Protein AF-A0A1J5LBE4-F1 (afdb_monomer)

Secondary structure (DSSP, 8-state):
-TTTSPTTGGGSHHIIIIITTS-EEEEEEEEEEEETTEEEEEEEEEEGGG-SPPPHHHHHHHHHHHHHHHHHHHHHTTT--PPP-----TT------TT---HHHHHHHHHHHHH-----HHHHHHHHHHHTT--HHHHHHHTT--HHHHHHHHHHHHHHHT-SSHHHHHHHHGGGSS-----

Structure (mmCIF, N/CA/C/O backbone):
data_AF-A0A1J5LBE4-F1
#
_entry.id   AF-A0A1J5LBE4-F1
#
loop_
_atom_site.group_PDB
_atom_site.id
_atom_site.type_symbol
_atom_site.label_atom_id
_atom_site.label_alt_id
_atom_site.label_comp_id
_atom_site.label_asym_id
_atom_site.label_entity_id
_atom_site.label_seq_id
_atom_site.pdbx_PDB_ins_code
_atom_site.Cartn_x
_atom_site.Cartn_y
_atom_site.Cartn_z
_atom_site.occupancy
_atom_site.B_iso_or_equiv
_atom_site.auth_seq_id
_atom_site.auth_comp_id
_atom_site.auth_asym_id
_atom_site.auth_atom_id
_atom_site.pdbx_PDB_model_num
ATOM 1 N N . MET A 1 1 ? -11.665 -2.651 10.392 1.00 44.62 1 MET A N 1
ATOM 2 C CA . MET A 1 1 ? -10.186 -2.771 10.293 1.00 44.62 1 MET A CA 1
ATOM 3 C C . MET A 1 1 ? -9.636 -4.092 10.848 1.00 44.62 1 MET A C 1
ATOM 5 O O . MET A 1 1 ? -8.612 -4.535 10.353 1.00 44.62 1 MET A O 1
ATOM 9 N N . GLN A 1 2 ? -10.288 -4.741 11.826 1.00 41.72 2 GLN A N 1
ATOM 10 C CA . GLN A 1 2 ? -9.802 -6.007 12.409 1.00 41.72 2 GLN A CA 1
ATOM 11 C C . GLN A 1 2 ? -9.786 -7.202 11.437 1.00 41.72 2 GLN A C 1
ATOM 13 O O . GLN A 1 2 ? -8.909 -8.038 11.569 1.00 41.72 2 GLN A O 1
ATOM 18 N N . ASP A 1 3 ? -10.662 -7.245 10.428 1.00 42.16 3 ASP A N 1
ATOM 19 C CA . ASP A 1 3 ? -10.715 -8.373 9.473 1.00 42.16 3 ASP A CA 1
ATOM 20 C C . ASP A 1 3 ? -9.616 -8.373 8.396 1.00 42.16 3 ASP A C 1
ATOM 22 O O . ASP A 1 3 ? -9.466 -9.344 7.661 1.00 42.16 3 ASP A O 1
ATOM 26 N N . ILE A 1 4 ? -8.878 -7.271 8.244 1.00 42.16 4 ILE A N 1
ATOM 27 C CA . ILE A 1 4 ? -7.912 -7.081 7.141 1.00 42.16 4 ILE A CA 1
ATOM 28 C C . ILE A 1 4 ? -6.536 -6.653 7.675 1.00 42.16 4 ILE A C 1
ATOM 30 O O . ILE A 1 4 ? -5.530 -6.733 6.971 1.00 42.16 4 ILE A O 1
ATOM 34 N N . ALA A 1 5 ? -6.469 -6.193 8.926 1.00 42.31 5 ALA A N 1
ATOM 35 C CA . ALA A 1 5 ? -5.216 -5.810 9.551 1.00 42.31 5 ALA A CA 1
ATOM 36 C C . ALA A 1 5 ? -4.418 -7.065 9.949 1.00 42.31 5 ALA A C 1
ATOM 38 O O . ALA A 1 5 ? -4.975 -7.950 10.595 1.00 42.31 5 ALA A O 1
ATOM 39 N N . PRO A 1 6 ? -3.114 -7.132 9.628 1.00 41.59 6 PRO A N 1
ATOM 40 C CA . PRO A 1 6 ? -2.232 -8.154 10.177 1.00 41.59 6 PRO A CA 1
ATOM 41 C C . PRO A 1 6 ? -2.251 -8.121 11.709 1.00 41.59 6 PRO A C 1
ATOM 43 O O . PRO A 1 6 ? -2.320 -7.036 12.304 1.00 41.59 6 PRO A O 1
ATOM 46 N N . ASP A 1 7 ? -2.122 -9.284 12.348 1.00 38.69 7 ASP A N 1
ATOM 47 C CA . ASP A 1 7 ? -1.984 -9.370 13.802 1.00 38.69 7 ASP A CA 1
ATOM 48 C C . ASP A 1 7 ? -0.854 -8.433 14.278 1.00 38.69 7 ASP A C 1
ATOM 50 O O . ASP A 1 7 ? 0.257 -8.447 13.747 1.00 38.69 7 ASP A O 1
ATOM 54 N N . HIS A 1 8 ? -1.160 -7.574 15.260 1.00 43.19 8 HIS A N 1
ATOM 55 C CA . HIS A 1 8 ? -0.295 -6.519 15.826 1.00 43.19 8 HIS A CA 1
ATOM 56 C C . HIS A 1 8 ? -0.086 -5.218 15.019 1.00 43.19 8 HIS A C 1
ATOM 58 O O . HIS A 1 8 ? 0.743 -4.394 15.415 1.00 43.19 8 HIS A O 1
ATOM 64 N N . PHE A 1 9 ? -0.880 -4.944 13.978 1.00 48.97 9 PHE A N 1
ATOM 65 C CA . PHE A 1 9 ? -0.838 -3.673 13.227 1.00 48.97 9 PHE A CA 1
ATOM 66 C C . PHE A 1 9 ? -0.883 -2.403 14.110 1.00 48.97 9 PHE A C 1
ATOM 68 O O . PHE A 1 9 ? -0.178 -1.431 13.846 1.00 48.97 9 PHE A O 1
ATOM 75 N N . THR A 1 10 ? -1.647 -2.426 15.206 1.00 48.91 10 THR A N 1
ATOM 76 C CA . THR A 1 10 ? -1.841 -1.287 16.127 1.00 48.91 10 THR A CA 1
ATOM 77 C C . THR A 1 10 ? -0.613 -0.908 16.962 1.00 48.91 10 THR A C 1
ATOM 79 O O . THR A 1 10 ? -0.648 0.107 17.652 1.00 48.91 10 THR A O 1
ATOM 82 N N . ARG A 1 11 ? 0.468 -1.702 16.931 1.00 48.84 11 ARG A N 1
ATOM 83 C CA . ARG A 1 11 ? 1.717 -1.440 17.676 1.00 48.84 11 ARG A CA 1
ATOM 84 C C . ARG A 1 11 ? 2.899 -1.040 16.787 1.00 48.84 11 ARG A C 1
ATOM 86 O O . ARG A 1 11 ? 3.994 -0.836 17.301 1.00 48.84 11 ARG A O 1
ATOM 93 N N . GLY A 1 12 ? 2.708 -0.953 15.471 1.00 46.81 12 GLY A N 1
ATOM 94 C CA . GLY A 1 12 ? 3.780 -0.596 14.545 1.00 46.81 12 GLY A CA 1
ATOM 95 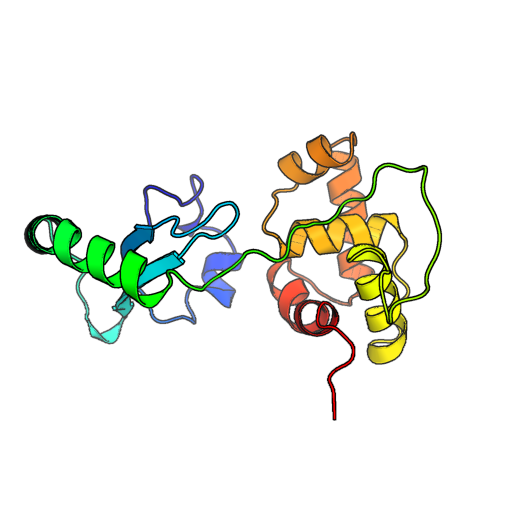C C . GLY A 1 12 ? 4.078 0.904 14.526 1.00 46.81 12 GLY A C 1
ATOM 96 O O . GLY A 1 12 ? 3.171 1.729 14.562 1.00 46.81 12 GLY A O 1
ATOM 97 N N . GLU A 1 13 ? 5.349 1.261 14.364 1.00 41.94 13 GLU A N 1
ATOM 98 C CA . GLU A 1 13 ? 5.815 2.647 14.177 1.00 41.94 13 GLU A CA 1
ATOM 99 C C . GLU A 1 13 ? 5.159 3.319 12.950 1.00 41.94 13 GLU A C 1
ATOM 101 O O . GLU A 1 13 ? 4.833 4.500 12.965 1.00 41.94 13 GLU A O 1
ATOM 106 N N . TYR A 1 14 ? 4.815 2.530 11.924 1.00 42.72 14 TYR A N 1
ATOM 107 C CA . TYR A 1 14 ? 3.985 2.961 10.791 1.00 42.72 14 TYR A CA 1
ATOM 108 C C . TYR A 1 14 ? 2.574 3.432 11.206 1.00 42.72 14 TYR A C 1
ATOM 110 O O . TYR A 1 14 ? 2.077 4.434 10.690 1.00 42.72 14 TYR A O 1
ATOM 118 N N . PHE A 1 15 ? 1.929 2.741 12.154 1.00 42.75 15 PHE A N 1
ATOM 119 C CA . PHE A 1 15 ? 0.620 3.137 12.682 1.00 42.75 15 PHE A CA 1
ATOM 120 C C . PHE A 1 15 ? 0.730 4.440 13.481 1.00 42.75 15 PHE A C 1
ATOM 122 O O . PHE A 1 15 ? -0.066 5.353 13.281 1.00 42.75 15 PHE A O 1
ATOM 129 N N . LEU A 1 16 ? 1.750 4.544 14.335 1.00 47.16 16 LEU A N 1
ATOM 130 C CA . LEU A 1 16 ? 1.928 5.667 15.256 1.00 47.16 16 LEU A CA 1
ATOM 131 C C . LEU A 1 16 ? 2.352 6.970 14.566 1.00 47.16 16 LEU A C 1
ATOM 133 O O . LEU A 1 16 ? 1.887 8.030 14.969 1.00 47.16 16 LEU A O 1
ATOM 137 N N . THR A 1 17 ? 3.183 6.908 13.523 1.00 45.06 17 THR A N 1
ATOM 138 C CA . THR A 1 17 ? 3.728 8.119 12.882 1.00 45.06 17 THR A CA 1
ATOM 139 C C . THR A 1 17 ? 2.903 8.587 11.680 1.00 45.06 17 THR A C 1
ATOM 141 O O . THR A 1 17 ? 2.897 9.776 11.376 1.00 45.06 17 THR A O 1
ATOM 144 N N . TYR A 1 18 ? 2.181 7.686 10.998 1.00 41.25 18 TYR A N 1
ATOM 145 C CA . TYR A 1 18 ? 1.455 8.024 9.763 1.00 41.25 18 TYR A CA 1
ATOM 146 C C . TYR A 1 18 ? -0.062 7.816 9.867 1.00 41.25 18 TYR A C 1
ATOM 148 O O . TYR A 1 18 ? -0.833 8.648 9.394 1.00 41.25 18 TYR A O 1
ATOM 156 N N . TYR A 1 19 ? -0.517 6.745 10.526 1.00 43.44 19 TYR A N 1
ATOM 157 C CA . TYR A 1 19 ? -1.950 6.442 10.625 1.00 43.44 19 TYR A CA 1
ATOM 158 C C . TYR A 1 19 ? -2.653 7.235 11.737 1.00 43.44 19 TYR A C 1
ATOM 160 O O . TYR A 1 19 ? -3.793 7.644 11.560 1.00 43.44 19 TYR A O 1
ATOM 168 N N . VAL A 1 20 ? -1.978 7.529 12.854 1.00 45.66 20 VAL A N 1
ATOM 169 C CA . VAL A 1 20 ? -2.517 8.391 13.930 1.00 45.66 20 VAL A CA 1
ATOM 170 C C . VAL A 1 20 ? -2.801 9.820 13.440 1.00 45.66 20 VAL A C 1
ATOM 172 O O . VAL A 1 20 ? -3.734 10.455 13.928 1.00 45.66 20 VAL A O 1
ATOM 175 N N . GLY A 1 21 ? -2.051 10.309 12.443 1.00 41.03 21 GLY A N 1
ATOM 176 C CA . GLY A 1 21 ? -2.285 11.613 11.809 1.00 41.03 21 GLY A CA 1
ATOM 177 C C . GLY A 1 21 ? -3.482 11.635 10.850 1.00 41.03 21 GLY A C 1
ATOM 178 O O . GLY A 1 21 ? -4.051 12.694 10.599 1.00 41.03 21 GLY A O 1
ATOM 179 N N . THR A 1 22 ? -3.910 10.472 10.347 1.00 47.75 22 THR A N 1
ATOM 180 C CA . THR A 1 22 ? -5.198 10.329 9.666 1.00 47.75 22 THR A CA 1
ATOM 181 C C . THR A 1 22 ? -6.233 10.060 10.739 1.00 47.75 22 THR A C 1
ATOM 183 O O . THR A 1 22 ? -6.315 8.964 11.271 1.00 47.75 22 THR A O 1
ATOM 186 N N . THR A 1 23 ? -7.011 11.067 11.094 1.00 51.47 23 THR A N 1
ATOM 187 C CA . THR A 1 23 ? -7.908 11.155 12.253 1.00 51.47 23 THR A CA 1
ATOM 188 C C . THR A 1 23 ? -8.931 10.012 12.421 1.00 51.47 23 THR A C 1
ATOM 190 O O . THR A 1 23 ? -9.738 10.072 13.337 1.00 51.47 23 THR A O 1
ATOM 193 N N . ARG A 1 24 ? -8.931 8.979 11.569 1.00 53.66 24 ARG A N 1
ATOM 194 C CA . ARG A 1 24 ? -9.903 7.894 11.394 1.00 53.66 24 ARG A CA 1
ATOM 195 C C . ARG A 1 24 ? -9.719 6.766 12.421 1.00 53.66 24 ARG A C 1
ATOM 197 O O . ARG A 1 24 ? -8.785 5.973 12.356 1.00 53.66 24 ARG A O 1
ATOM 204 N N . THR A 1 25 ? -10.644 6.685 13.371 1.00 64.12 25 THR A N 1
ATOM 205 C CA . THR A 1 25 ? -10.617 5.788 14.539 1.00 64.12 25 THR A CA 1
ATOM 206 C C . THR A 1 25 ? -11.392 4.484 14.331 1.00 64.12 25 THR A C 1
ATOM 208 O O . THR A 1 25 ? -11.158 3.512 15.051 1.00 64.12 25 THR A O 1
ATOM 211 N N . ASP A 1 26 ? -12.336 4.456 13.388 1.00 69.38 26 ASP A N 1
ATOM 212 C CA . ASP A 1 26 ? -13.115 3.264 13.045 1.00 69.38 26 ASP A CA 1
ATOM 213 C C . ASP A 1 26 ? -13.687 3.355 11.624 1.00 69.38 26 ASP A C 1
ATOM 215 O O . ASP A 1 26 ? -13.889 4.455 11.106 1.00 69.38 26 ASP A O 1
ATOM 219 N N . GLU A 1 27 ? -13.958 2.216 10.988 1.00 80.94 27 GLU A N 1
ATOM 220 C CA . GLU A 1 27 ? -14.341 2.166 9.575 1.00 80.94 27 GLU A CA 1
ATOM 221 C C . GLU A 1 27 ? -15.227 0.971 9.200 1.00 80.94 27 GLU A C 1
ATOM 223 O O . GLU A 1 27 ? -14.953 -0.169 9.580 1.00 80.94 27 GLU A O 1
ATOM 228 N N . ILE A 1 28 ? -16.225 1.247 8.351 1.00 83.38 28 ILE A N 1
ATOM 229 C CA . ILE A 1 28 ? -17.012 0.263 7.600 1.00 83.38 28 ILE A CA 1
ATOM 230 C C . ILE A 1 28 ? -16.687 0.420 6.112 1.00 83.38 28 ILE A C 1
ATOM 232 O O . ILE A 1 28 ? -16.750 1.529 5.582 1.00 83.38 28 ILE A O 1
ATOM 236 N N . ALA A 1 29 ? -16.387 -0.682 5.428 1.00 84.94 29 ALA A N 1
ATOM 237 C CA . ALA A 1 29 ? -16.062 -0.674 4.006 1.00 84.94 29 ALA A CA 1
ATOM 238 C C . ALA A 1 29 ? -17.023 -1.551 3.191 1.00 84.94 29 ALA A C 1
ATOM 240 O O . ALA A 1 29 ? -17.367 -2.657 3.605 1.00 84.94 29 ALA A O 1
ATOM 241 N N . TYR A 1 30 ? -17.414 -1.069 2.012 1.00 83.56 30 TYR A N 1
ATOM 242 C CA . TYR A 1 30 ? -18.066 -1.857 0.966 1.00 83.56 30 TYR A CA 1
ATOM 243 C C . TYR A 1 30 ? -17.071 -2.097 -0.165 1.00 83.56 30 TYR A C 1
ATOM 245 O O . TYR A 1 30 ? -16.356 -1.176 -0.551 1.00 83.56 30 TYR A O 1
ATOM 253 N N . LEU A 1 31 ? -17.042 -3.306 -0.720 1.00 86.56 31 LEU A N 1
ATOM 254 C CA . LEU A 1 31 ? -16.110 -3.693 -1.778 1.00 86.56 31 LEU A CA 1
ATOM 255 C C . LEU A 1 31 ? -16.880 -4.236 -2.981 1.00 86.56 31 LEU A C 1
ATOM 257 O O . LEU A 1 31 ? -17.723 -5.122 -2.836 1.00 86.56 31 LEU A O 1
ATOM 261 N N . VAL A 1 32 ? -16.561 -3.744 -4.177 1.00 85.31 32 VAL A N 1
ATOM 262 C CA . VAL A 1 32 ? -17.037 -4.322 -5.440 1.00 85.31 32 VAL A CA 1
ATOM 263 C C . VAL A 1 32 ? -15.880 -4.525 -6.407 1.00 85.31 32 VAL A C 1
ATOM 265 O O . VAL A 1 32 ? -14.939 -3.738 -6.439 1.00 85.31 32 VAL A O 1
ATOM 268 N N . ALA A 1 33 ? -15.979 -5.565 -7.228 1.00 85.12 33 ALA A N 1
ATOM 269 C CA . ALA A 1 33 ? -15.136 -5.753 -8.401 1.00 85.12 33 ALA A CA 1
ATOM 270 C C . ALA A 1 33 ? -16.003 -5.508 -9.649 1.00 85.12 33 ALA A C 1
ATOM 272 O O . ALA A 1 33 ? -16.718 -6.422 -10.066 1.00 85.12 33 ALA A O 1
ATOM 273 N N . PRO A 1 34 ? -16.058 -4.271 -10.185 1.00 81.00 34 PRO A N 1
ATOM 274 C CA . PRO A 1 34 ? -16.940 -3.945 -11.308 1.00 81.00 34 PRO A CA 1
ATOM 275 C C . PRO A 1 34 ? -16.432 -4.516 -12.641 1.00 81.00 34 PRO A C 1
ATOM 277 O O . PRO A 1 34 ? -17.229 -4.738 -13.547 1.00 81.00 34 PRO A O 1
ATOM 280 N N . ALA A 1 35 ? -15.129 -4.785 -12.751 1.00 77.12 35 ALA A N 1
ATOM 281 C CA . ALA A 1 35 ? -14.491 -5.368 -13.925 1.00 77.12 35 ALA A CA 1
ATOM 282 C C . ALA A 1 35 ? -13.297 -6.245 -13.516 1.00 77.12 35 ALA A C 1
ATOM 284 O O . ALA A 1 35 ? -12.774 -6.136 -12.405 1.00 77.12 35 ALA A O 1
ATOM 285 N N . ALA A 1 36 ? -12.839 -7.108 -14.426 1.00 74.00 36 ALA A N 1
ATOM 286 C CA . ALA A 1 36 ? -11.643 -7.915 -14.203 1.00 74.00 36 ALA A CA 1
ATOM 287 C C . ALA A 1 36 ? -10.422 -7.012 -13.955 1.00 74.00 36 ALA A C 1
ATOM 289 O O . ALA A 1 36 ? -10.136 -6.115 -14.745 1.00 74.00 36 ALA A O 1
ATOM 290 N N . GLY A 1 37 ? -9.716 -7.250 -12.849 1.00 75.00 37 GLY A N 1
ATOM 291 C CA . GLY A 1 37 ? -8.551 -6.456 -12.447 1.00 75.00 37 GLY A CA 1
ATOM 292 C C . GLY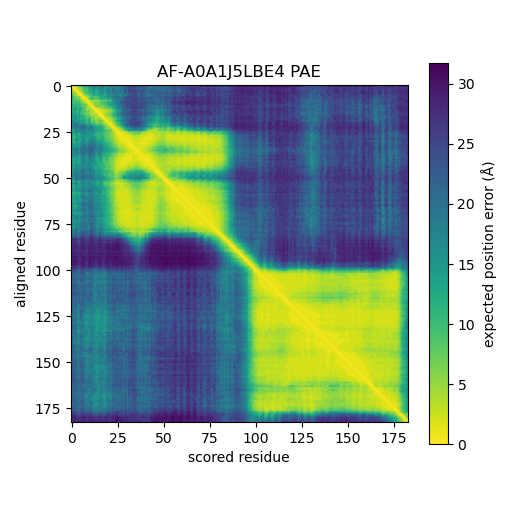 A 1 37 ? -8.873 -5.121 -11.767 1.00 75.00 37 GLY A C 1
ATOM 293 O O . GLY A 1 37 ? -7.945 -4.423 -11.377 1.00 75.00 37 GLY A O 1
ATOM 294 N N . VAL A 1 38 ? -10.152 -4.770 -11.583 1.00 75.38 38 VAL A N 1
ATOM 295 C CA . VAL A 1 38 ? -10.571 -3.540 -10.894 1.00 75.38 38 VAL A CA 1
ATOM 296 C C . VAL A 1 38 ? -11.286 -3.896 -9.600 1.00 75.38 38 VAL A C 1
ATOM 298 O O . VAL A 1 38 ? -12.260 -4.647 -9.610 1.00 75.38 38 VAL A O 1
ATOM 301 N N . SER A 1 39 ? -10.848 -3.305 -8.492 1.00 81.50 39 SER A N 1
ATOM 302 C CA . SER A 1 39 ? -11.580 -3.297 -7.227 1.00 81.50 39 SER A CA 1
ATOM 303 C C . SER A 1 39 ? -11.857 -1.861 -6.795 1.00 81.50 39 SER A C 1
ATOM 305 O O . SER A 1 39 ? -11.014 -0.977 -6.927 1.00 81.50 39 SER A O 1
ATOM 307 N N . VAL A 1 40 ? -13.064 -1.624 -6.292 1.00 81.25 40 VAL A N 1
ATOM 308 C CA . VAL A 1 40 ? -13.488 -0.335 -5.743 1.00 81.25 40 VAL A CA 1
ATOM 309 C C . VAL A 1 40 ? -13.951 -0.557 -4.315 1.00 81.25 40 VAL A C 1
ATOM 311 O O . VAL A 1 40 ? -14.862 -1.354 -4.069 1.00 81.25 40 VAL A O 1
ATOM 314 N N . THR A 1 41 ? -13.344 0.182 -3.390 1.00 86.19 41 THR A N 1
ATOM 315 C CA . THR A 1 41 ? -13.700 0.166 -1.971 1.00 86.19 41 THR A CA 1
ATOM 316 C C . THR A 1 41 ? -14.312 1.509 -1.589 1.00 86.19 41 THR A C 1
ATOM 318 O O . THR A 1 41 ? -13.689 2.552 -1.770 1.00 86.19 41 THR A O 1
ATOM 321 N N . LEU A 1 42 ? -15.532 1.487 -1.055 1.00 82.19 42 LEU A N 1
ATOM 322 C CA . LEU A 1 42 ? -16.184 2.651 -0.461 1.00 82.19 42 LEU A CA 1
ATOM 323 C C . LEU A 1 42 ? -16.058 2.568 1.056 1.00 82.19 42 LEU A C 1
ATOM 325 O O . LEU A 1 42 ? -16.456 1.580 1.666 1.00 82.19 42 LEU A O 1
ATOM 329 N N . CYS A 1 43 ? -15.541 3.632 1.651 1.00 83.19 43 CYS A N 1
ATOM 330 C CA . CYS A 1 43 ? -14.944 3.612 2.974 1.00 83.19 43 CYS A CA 1
ATOM 331 C C . CYS A 1 43 ? -15.634 4.638 3.889 1.00 83.19 43 CYS A C 1
ATOM 333 O O . CYS A 1 43 ? -15.308 5.825 3.849 1.00 83.19 43 CYS A O 1
ATOM 335 N N . LEU A 1 44 ? -16.532 4.196 4.773 1.00 83.19 44 LEU A N 1
ATOM 336 C CA . LEU A 1 44 ? -17.200 5.036 5.776 1.00 83.19 44 LEU A CA 1
ATOM 337 C C . LEU A 1 44 ? -16.378 5.082 7.067 1.00 83.19 44 LEU A C 1
ATOM 339 O O . LEU A 1 44 ? -16.345 4.111 7.821 1.00 83.19 44 LEU A O 1
ATOM 343 N N . GLY A 1 45 ? -15.723 6.213 7.325 1.00 82.06 45 GLY A N 1
ATOM 344 C CA . GLY A 1 45 ? -14.871 6.402 8.498 1.00 82.06 45 GLY A CA 1
ATOM 345 C C . GLY A 1 45 ? -15.536 7.234 9.581 1.00 82.06 45 GLY A C 1
ATOM 346 O O . GLY A 1 45 ? -16.321 8.132 9.289 1.00 82.06 45 GLY A O 1
ATOM 347 N N . ARG A 1 46 ? -15.172 6.963 10.831 1.00 79.50 46 ARG A N 1
ATOM 348 C CA . ARG A 1 46 ? -15.329 7.891 11.951 1.00 79.50 46 ARG A CA 1
ATOM 349 C C . ARG A 1 46 ? -13.971 8.384 12.376 1.00 79.50 46 ARG A C 1
ATOM 351 O O . ARG A 1 46 ? -13.022 7.603 12.381 1.00 79.50 46 ARG A O 1
ATOM 358 N N . ASP A 1 47 ? -13.900 9.649 12.743 1.00 72.56 47 ASP A N 1
ATOM 359 C CA . ASP A 1 47 ? -12.678 10.270 13.216 1.00 72.56 47 ASP A CA 1
ATOM 360 C C . ASP A 1 47 ? -12.663 10.495 14.738 1.00 72.56 47 ASP A C 1
ATOM 362 O O . ASP A 1 47 ? -13.636 10.200 15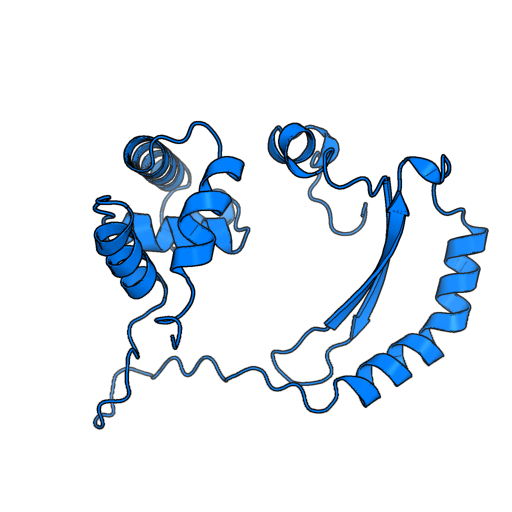.437 1.00 72.56 47 ASP A O 1
ATOM 366 N N . ALA A 1 48 ? -11.555 11.033 15.255 1.00 63.97 48 ALA A N 1
ATOM 367 C CA . ALA A 1 48 ? -11.387 11.331 16.673 1.00 63.97 48 ALA A CA 1
ATOM 368 C C . ALA A 1 48 ? -12.454 12.308 17.205 1.00 63.97 48 ALA A C 1
ATOM 370 O O . ALA A 1 48 ? -12.791 12.246 18.387 1.00 63.97 48 ALA A O 1
ATOM 371 N N . SER A 1 49 ? -13.045 13.146 16.340 1.00 65.25 49 SER A N 1
ATOM 372 C CA . SER A 1 49 ? -14.147 14.049 16.707 1.00 65.25 49 SER A CA 1
ATOM 373 C C . SER A 1 49 ? -15.450 13.299 17.012 1.00 65.25 49 SER A C 1
ATOM 375 O O . SER A 1 49 ? -16.286 13.767 17.781 1.00 65.25 49 SER A O 1
ATOM 377 N N . SER A 1 50 ? -15.605 12.087 16.473 1.00 68.31 50 SER A N 1
ATOM 378 C CA . SER A 1 50 ? -16.796 11.260 16.667 1.00 68.31 50 SER A CA 1
ATOM 379 C C . SER A 1 50 ? -16.866 10.611 18.058 1.00 68.31 50 SER A C 1
ATOM 381 O O . SER A 1 50 ? -17.923 10.090 18.422 1.00 68.31 50 SER A O 1
ATOM 383 N N . ALA A 1 51 ? -15.748 10.573 18.803 1.00 63.78 51 ALA A N 1
ATOM 384 C CA . ALA A 1 51 ? -15.565 9.999 20.150 1.00 63.78 51 ALA A CA 1
ATOM 385 C C . ALA A 1 51 ? -16.071 8.550 20.370 1.00 63.78 51 ALA A C 1
ATOM 387 O O . ALA A 1 51 ? -16.027 8.024 21.482 1.00 63.78 51 ALA A O 1
ATOM 388 N N . ARG A 1 52 ? -16.595 7.882 19.334 1.00 71.62 52 ARG A N 1
ATOM 389 C CA . ARG A 1 52 ? -17.319 6.609 19.430 1.00 71.62 52 ARG A CA 1
ATOM 390 C C . ARG A 1 52 ? -17.072 5.749 18.199 1.00 71.62 52 ARG A C 1
ATOM 392 O O . ARG A 1 52 ? -17.340 6.176 17.075 1.00 71.62 52 ARG A O 1
ATOM 399 N N . ARG A 1 53 ? -16.699 4.492 18.433 1.00 78.44 53 ARG A N 1
ATOM 400 C CA . ARG A 1 53 ? -16.675 3.426 17.419 1.00 78.44 53 ARG A CA 1
ATOM 401 C C . ARG A 1 53 ? -18.076 3.120 16.876 1.00 78.44 53 ARG A C 1
ATOM 403 O O . ARG A 1 53 ? -19.090 3.483 17.483 1.00 78.44 53 ARG A O 1
ATOM 410 N N . PHE A 1 54 ? -18.146 2.468 15.721 1.00 80.62 54 PHE A N 1
ATOM 411 C CA . PHE A 1 54 ? -19.386 1.927 15.191 1.00 80.62 54 PHE A CA 1
ATOM 412 C C . PHE A 1 54 ? -19.912 0.832 16.126 1.00 80.62 54 PHE A C 1
ATOM 414 O O . PHE A 1 54 ? -19.190 -0.068 16.541 1.00 80.62 54 PHE A O 1
ATOM 421 N N . SER A 1 55 ? -21.192 0.923 16.483 1.00 84.88 55 SER A N 1
ATOM 422 C CA . SER A 1 55 ? -21.853 -0.104 17.284 1.00 84.88 55 SER A CA 1
ATOM 423 C C . SER A 1 55 ? -22.309 -1.276 16.411 1.00 84.88 55 SER A C 1
ATOM 425 O O . SER A 1 55 ? -22.454 -1.143 15.194 1.00 84.88 55 SER A O 1
ATOM 427 N N . VAL A 1 56 ? -22.662 -2.397 17.045 1.00 82.38 56 VAL A N 1
ATOM 428 C CA . VAL A 1 56 ? -23.325 -3.538 16.382 1.00 82.38 56 VAL A CA 1
ATOM 429 C C . VAL A 1 56 ? -24.586 -3.097 15.626 1.00 82.38 56 VAL A C 1
ATOM 431 O O . VAL A 1 56 ? -24.861 -3.573 14.528 1.00 82.38 56 VAL A O 1
ATOM 434 N N . ARG A 1 57 ? -25.323 -2.112 16.158 1.00 86.50 57 ARG A N 1
ATOM 435 C CA . ARG A 1 57 ? -26.493 -1.529 15.485 1.00 86.50 57 ARG A CA 1
ATOM 436 C C . ARG A 1 57 ? -26.115 -0.824 14.182 1.00 86.50 57 ARG A C 1
ATOM 438 O O . ARG A 1 57 ? -26.823 -0.976 13.189 1.00 86.50 57 ARG A O 1
ATOM 445 N N . ASN A 1 58 ? -25.004 -0.087 14.178 1.00 86.50 58 ASN A N 1
ATOM 446 C CA . ASN A 1 58 ? -24.511 0.590 12.980 1.00 86.50 58 ASN A CA 1
ATOM 447 C C . ASN A 1 58 ? -24.075 -0.424 11.919 1.00 86.50 58 ASN A C 1
ATOM 449 O O . ASN A 1 58 ? -24.397 -0.245 10.750 1.00 86.50 58 ASN A O 1
ATOM 453 N N . LEU A 1 59 ? -23.413 -1.511 12.327 1.00 83.88 59 LEU A N 1
ATOM 454 C CA . LEU A 1 59 ? -23.042 -2.612 11.433 1.00 83.88 59 LEU A CA 1
ATOM 455 C C . LEU A 1 59 ? -24.278 -3.306 10.843 1.00 83.88 59 LEU A C 1
ATOM 457 O O . LEU A 1 59 ? -24.329 -3.564 9.641 1.00 83.88 59 LEU A O 1
ATOM 461 N N . ALA A 1 60 ? -25.312 -3.544 11.652 1.00 85.88 60 ALA A N 1
ATOM 462 C CA . ALA A 1 60 ? -26.572 -4.124 11.184 1.00 85.88 60 ALA A CA 1
ATOM 463 C C . ALA A 1 60 ? -27.331 -3.195 10.221 1.00 85.88 60 ALA A C 1
ATOM 465 O O . ALA A 1 60 ? -28.015 -3.656 9.306 1.00 85.88 60 ALA A O 1
ATOM 466 N N . GLN A 1 61 ? -27.237 -1.878 10.413 1.00 89.25 61 GLN A N 1
ATOM 467 C CA . GLN A 1 61 ? -27.806 -0.904 9.484 1.00 89.25 61 GLN A CA 1
ATOM 468 C C . GLN A 1 61 ? -26.997 -0.821 8.185 1.00 89.25 61 GLN A C 1
ATOM 470 O O . GLN A 1 61 ? -27.590 -0.840 7.111 1.00 89.25 61 GLN A O 1
ATOM 475 N N . ALA A 1 62 ? -25.666 -0.799 8.276 1.00 88.38 62 ALA A N 1
ATOM 476 C CA . ALA A 1 62 ? -24.771 -0.845 7.124 1.00 88.38 62 ALA A CA 1
ATOM 477 C C . ALA A 1 62 ? -25.022 -2.103 6.275 1.00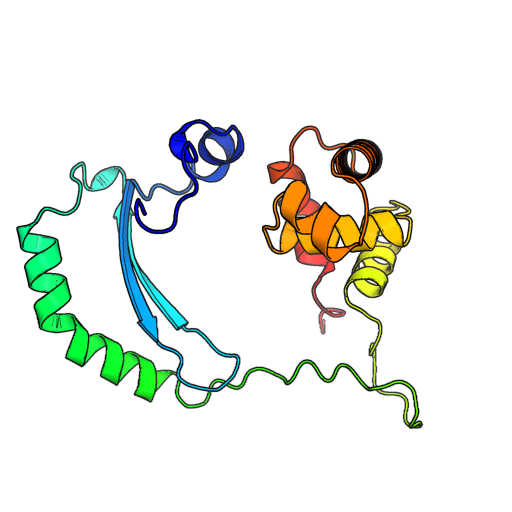 88.38 62 ALA A C 1
ATOM 479 O O . ALA A 1 62 ? -25.207 -2.021 5.065 1.00 88.38 62 ALA A O 1
ATOM 480 N N . SER A 1 63 ? -25.164 -3.260 6.925 1.00 88.50 63 SER A N 1
ATOM 481 C CA . SER A 1 63 ? -25.484 -4.526 6.253 1.00 88.50 63 SER A CA 1
ATOM 482 C C . SER A 1 63 ? -26.826 -4.473 5.518 1.00 88.50 63 SER A C 1
ATOM 484 O O . SER A 1 63 ? -26.937 -4.974 4.403 1.00 88.50 63 SER A O 1
ATOM 486 N N . ARG A 1 64 ? -27.840 -3.813 6.098 1.00 93.19 64 ARG A N 1
ATOM 487 C CA . ARG A 1 64 ? -29.156 -3.638 5.459 1.00 93.19 64 ARG A CA 1
ATOM 488 C C . ARG A 1 64 ? -29.106 -2.776 4.199 1.00 93.19 64 ARG A C 1
ATOM 490 O O . ARG A 1 64 ? -29.824 -3.070 3.250 1.00 93.19 64 ARG A O 1
ATOM 497 N N . ILE A 1 65 ? -28.278 -1.732 4.176 1.00 93.12 65 ILE A N 1
ATOM 498 C CA . ILE A 1 65 ? -28.142 -0.853 3.001 1.00 93.12 65 ILE A CA 1
ATOM 499 C C . ILE A 1 65 ? -27.092 -1.348 1.997 1.00 93.12 65 ILE A C 1
ATOM 501 O O . ILE A 1 65 ? -27.040 -0.845 0.875 1.00 93.12 65 ILE A O 1
ATOM 505 N N . ALA A 1 66 ? -26.289 -2.352 2.366 1.00 89.69 66 ALA A N 1
ATOM 506 C CA . ALA A 1 66 ? -25.212 -2.881 1.537 1.00 89.69 66 ALA A CA 1
ATOM 507 C C . ALA A 1 66 ? -25.657 -3.243 0.108 1.00 89.69 66 ALA A C 1
ATOM 509 O O . ALA A 1 66 ? -24.974 -2.821 -0.823 1.00 89.69 66 ALA A O 1
ATOM 510 N N . PRO A 1 67 ? -26.796 -3.928 -0.136 1.00 91.75 67 PRO A N 1
ATOM 511 C CA . PRO A 1 67 ? -27.206 -4.271 -1.501 1.00 91.75 67 PRO A CA 1
ATOM 512 C C . PRO A 1 67 ? -27.403 -3.043 -2.400 1.00 91.75 67 PRO A C 1
ATOM 514 O O . PRO A 1 67 ? -27.047 -3.073 -3.580 1.00 91.75 67 PRO A O 1
ATOM 517 N N . ILE A 1 68 ? -27.916 -1.945 -1.835 1.00 92.75 68 ILE A N 1
ATOM 518 C CA . ILE A 1 68 ? -28.125 -0.678 -2.544 1.00 92.75 68 ILE A CA 1
ATOM 519 C C . ILE A 1 68 ? -26.771 -0.038 -2.848 1.00 92.75 68 ILE A C 1
ATOM 521 O O . ILE A 1 68 ? -26.486 0.278 -4.004 1.00 92.75 68 ILE A O 1
ATOM 525 N N . CYS A 1 69 ? -25.909 0.093 -1.833 1.00 89.50 69 CYS A N 1
ATOM 526 C CA . CYS A 1 69 ? -24.569 0.657 -1.988 1.00 89.50 69 CYS A CA 1
ATOM 527 C C . CYS A 1 69 ? -23.755 -0.111 -3.035 1.00 89.50 69 CYS A C 1
ATOM 529 O O . CYS A 1 69 ? -23.247 0.492 -3.973 1.00 89.50 69 CYS A O 1
ATOM 531 N N . LEU A 1 70 ? -23.694 -1.441 -2.937 1.00 87.69 70 LEU A N 1
ATOM 532 C CA . LEU A 1 70 ? -22.939 -2.287 -3.864 1.00 87.69 70 LEU A CA 1
ATOM 533 C C . LEU A 1 70 ? -23.467 -2.179 -5.302 1.00 87.69 70 LEU A C 1
ATOM 535 O O . LEU A 1 70 ? -22.680 -2.151 -6.246 1.00 87.69 70 LEU A O 1
ATOM 539 N N . SER A 1 71 ? -24.786 -2.084 -5.487 1.00 88.56 71 SER A N 1
ATOM 540 C CA . SER A 1 71 ? -25.391 -1.933 -6.818 1.00 88.56 71 SER A CA 1
ATOM 541 C C . SER A 1 71 ? -25.074 -0.572 -7.437 1.00 88.56 71 SER A C 1
ATOM 543 O O . SER A 1 71 ? -24.697 -0.497 -8.608 1.00 88.56 71 SER A O 1
ATOM 545 N N . LEU A 1 72 ? -25.158 0.501 -6.644 1.00 87.88 72 LEU A N 1
ATOM 546 C CA . LEU A 1 72 ? -24.769 1.843 -7.075 1.00 87.88 72 LEU A CA 1
ATOM 547 C C . LEU A 1 72 ? -23.277 1.916 -7.397 1.00 87.88 72 LEU A C 1
ATOM 549 O O . LEU A 1 72 ? -22.916 2.453 -8.439 1.00 87.88 72 LEU A O 1
ATOM 553 N N . MET A 1 73 ? -22.425 1.320 -6.560 1.00 87.44 73 MET A N 1
ATOM 554 C CA . MET A 1 73 ? -20.983 1.260 -6.795 1.00 87.44 73 MET A CA 1
ATOM 555 C C . MET A 1 73 ? -20.671 0.538 -8.112 1.00 87.44 73 MET A C 1
ATOM 557 O O . MET A 1 73 ? -19.939 1.061 -8.948 1.00 87.44 73 MET A O 1
ATOM 561 N N . ARG A 1 74 ? -21.277 -0.631 -8.355 1.00 84.81 74 ARG A N 1
ATOM 562 C CA . ARG A 1 74 ? -21.092 -1.354 -9.623 1.00 84.81 74 ARG A CA 1
ATOM 563 C C . ARG A 1 74 ? -21.522 -0.526 -10.827 1.00 84.81 74 ARG A C 1
ATOM 565 O O . ARG A 1 74 ? -20.787 -0.482 -11.802 1.00 84.81 74 ARG A O 1
ATOM 572 N N . ARG A 1 75 ? -22.685 0.131 -10.764 1.00 86.38 75 ARG A N 1
ATOM 573 C CA . ARG A 1 75 ? -23.205 0.934 -11.880 1.00 86.38 75 ARG A CA 1
ATOM 574 C C . ARG A 1 75 ? -22.359 2.180 -12.134 1.00 86.38 75 ARG A C 1
ATOM 576 O O . ARG A 1 75 ? -22.060 2.478 -13.283 1.00 86.38 75 ARG A O 1
ATOM 583 N N . HIS A 1 76 ? -21.992 2.902 -11.080 1.00 87.75 76 HIS A N 1
ATOM 584 C CA . HIS A 1 76 ? -21.261 4.162 -11.188 1.00 87.75 76 HIS A CA 1
ATOM 585 C C . HIS A 1 76 ? -19.836 3.951 -11.715 1.00 87.75 76 HIS A C 1
ATOM 587 O O . HIS A 1 76 ? -19.370 4.716 -12.552 1.00 87.75 76 HIS A O 1
ATOM 593 N N . TRP A 1 77 ? -19.177 2.868 -11.294 1.00 84.69 77 TRP A N 1
ATOM 594 C CA . TRP A 1 77 ? -17.811 2.534 -11.705 1.00 84.69 77 TRP A CA 1
ATOM 595 C C . TRP A 1 77 ? -17.729 1.420 -12.761 1.00 84.69 77 TRP A C 1
ATOM 597 O O . TRP A 1 77 ? -16.662 0.847 -12.965 1.00 84.69 77 TRP A O 1
ATOM 607 N N . ALA A 1 78 ? -18.822 1.132 -13.478 1.00 82.06 78 ALA A N 1
ATOM 608 C CA . ALA A 1 78 ? -18.861 0.100 -14.523 1.00 82.06 78 ALA A CA 1
ATOM 609 C C . ALA A 1 78 ? -17.882 0.367 -15.681 1.00 82.06 78 ALA A C 1
ATOM 611 O O . ALA A 1 78 ? -17.424 -0.564 -16.338 1.00 82.06 78 ALA A O 1
ATOM 612 N N . ALA A 1 79 ? -17.569 1.640 -15.938 1.00 75.62 79 ALA A N 1
ATOM 613 C CA . ALA A 1 79 ? -16.656 2.050 -17.000 1.00 75.62 79 ALA A CA 1
ATOM 614 C C . ALA A 1 79 ? -15.171 1.961 -16.604 1.00 75.62 79 ALA A C 1
ATOM 616 O O . ALA A 1 79 ? -14.314 2.106 -17.475 1.00 75.62 79 ALA A O 1
ATOM 617 N N . LEU A 1 80 ? -14.849 1.717 -15.324 1.00 77.31 80 LEU A N 1
ATOM 618 C CA . LEU A 1 80 ? -13.461 1.536 -14.911 1.00 77.31 80 LEU A CA 1
ATOM 619 C C . LEU A 1 80 ? -12.900 0.273 -15.559 1.00 77.31 80 LEU A C 1
ATOM 621 O O . LEU A 1 80 ? -13.419 -0.830 -15.383 1.00 77.31 80 LEU A O 1
ATOM 625 N N . ARG A 1 81 ? -11.800 0.438 -16.285 1.00 72.19 81 ARG A N 1
ATOM 626 C CA . ARG A 1 81 ? -11.017 -0.663 -16.828 1.00 72.19 81 ARG A CA 1
ATOM 627 C C . ARG A 1 81 ? -9.679 -0.674 -16.120 1.00 72.19 81 ARG A C 1
ATOM 629 O O . ARG A 1 81 ? -9.051 0.370 -15.976 1.00 72.19 81 ARG A O 1
ATOM 636 N N . ALA A 1 82 ? -9.246 -1.854 -15.698 1.00 59.31 82 ALA A N 1
ATOM 637 C CA . ALA A 1 82 ? -7.839 -2.049 -15.428 1.00 59.31 82 ALA A CA 1
ATOM 638 C C . ALA A 1 82 ? -7.165 -1.969 -16.792 1.00 59.31 82 ALA A C 1
ATOM 640 O O . ALA A 1 82 ? -7.487 -2.765 -17.683 1.00 59.31 82 ALA A O 1
ATOM 641 N N . GLU A 1 83 ? -6.284 -0.989 -16.983 1.00 52.97 83 GLU A N 1
ATOM 642 C CA . GLU A 1 83 ? -5.274 -1.109 -18.023 1.00 52.97 83 GLU A CA 1
ATOM 643 C C . GLU A 1 83 ? -4.647 -2.484 -17.822 1.00 52.97 83 GLU A C 1
ATOM 645 O O . GLU A 1 83 ? -4.182 -2.821 -16.730 1.00 52.97 83 GLU A O 1
ATOM 650 N N . ARG A 1 84 ? -4.795 -3.351 -18.828 1.00 47.50 84 ARG A N 1
ATOM 651 C CA . ARG A 1 84 ? -4.184 -4.671 -18.778 1.00 47.50 84 ARG A CA 1
ATOM 652 C C . ARG A 1 84 ? -2.707 -4.419 -18.513 1.00 47.50 84 ARG A C 1
ATOM 654 O O . ARG A 1 84 ? -2.066 -3.779 -19.338 1.00 47.50 84 ARG A O 1
ATOM 661 N N . ASP A 1 85 ? -2.186 -4.962 -17.416 1.00 41.91 85 ASP A N 1
ATOM 662 C CA . ASP A 1 85 ? -0.768 -5.286 -17.297 1.00 41.91 85 ASP A CA 1
ATOM 663 C C . ASP A 1 85 ? -0.458 -6.223 -18.475 1.00 41.91 85 ASP A C 1
ATOM 665 O O . ASP A 1 85 ? -0.562 -7.450 -18.388 1.00 41.91 85 ASP A O 1
ATOM 669 N N . THR A 1 86 ? -0.166 -5.645 -19.639 1.00 40.41 86 THR A N 1
ATOM 670 C CA . THR A 1 86 ? 0.409 -6.336 -20.779 1.00 40.41 86 THR A CA 1
ATOM 671 C C . THR A 1 86 ? 1.830 -6.646 -20.375 1.00 40.41 86 THR A C 1
ATOM 673 O O . THR A 1 86 ? 2.756 -5.937 -20.740 1.00 40.41 86 THR A O 1
ATOM 676 N N . ASN A 1 87 ? 2.001 -7.682 -19.561 1.00 36.62 87 ASN A N 1
ATOM 677 C CA . ASN A 1 87 ? 3.275 -8.355 -19.448 1.00 36.62 87 ASN A CA 1
ATOM 678 C C . ASN A 1 87 ? 3.450 -9.115 -20.773 1.00 36.62 87 ASN A C 1
ATOM 680 O O . ASN A 1 87 ? 2.763 -10.127 -20.974 1.00 36.62 87 ASN A O 1
ATOM 684 N N . PRO A 1 88 ? 4.256 -8.628 -21.734 1.00 38.78 88 PRO A N 1
ATOM 685 C CA . PRO A 1 88 ? 4.428 -9.327 -22.988 1.00 38.78 88 PRO A CA 1
ATOM 686 C C . PRO A 1 88 ? 5.286 -10.550 -22.684 1.00 38.78 88 PRO A C 1
ATOM 688 O O . PRO A 1 88 ? 6.352 -10.458 -22.073 1.00 38.78 88 PRO A O 1
ATOM 691 N N . ARG A 1 89 ? 4.819 -11.721 -23.116 1.00 40.97 89 ARG A N 1
ATOM 692 C CA . ARG A 1 89 ? 5.694 -12.884 -23.262 1.00 40.97 89 ARG A CA 1
ATOM 693 C C . ARG A 1 89 ? 6.887 -12.469 -24.143 1.00 40.97 89 ARG A C 1
ATOM 695 O O . ARG A 1 89 ? 6.657 -11.808 -25.157 1.00 40.97 89 ARG A O 1
ATOM 702 N N . PRO A 1 90 ? 8.132 -12.836 -23.799 1.00 35.44 90 PRO A N 1
ATOM 703 C CA . PRO A 1 90 ? 9.280 -12.523 -24.642 1.00 35.44 90 PRO A CA 1
ATOM 704 C C . PRO A 1 90 ? 9.110 -13.250 -25.983 1.00 35.44 90 PRO A C 1
ATOM 706 O O . PRO A 1 90 ? 9.072 -14.479 -26.007 1.00 35.44 90 PRO A O 1
ATOM 709 N N . GLY A 1 91 ? 8.945 -12.506 -27.085 1.00 38.88 91 GLY A N 1
ATOM 710 C CA . GLY A 1 91 ? 8.855 -13.117 -28.418 1.00 38.88 91 GLY A CA 1
ATOM 711 C C . GLY A 1 91 ? 8.205 -12.332 -29.563 1.00 38.88 91 GLY A C 1
ATOM 712 O O . GLY A 1 91 ? 8.177 -12.865 -30.665 1.00 38.88 91 GLY A O 1
ATOM 713 N N . ALA A 1 92 ? 7.703 -11.107 -29.383 1.00 34.66 92 ALA A N 1
ATOM 714 C CA . A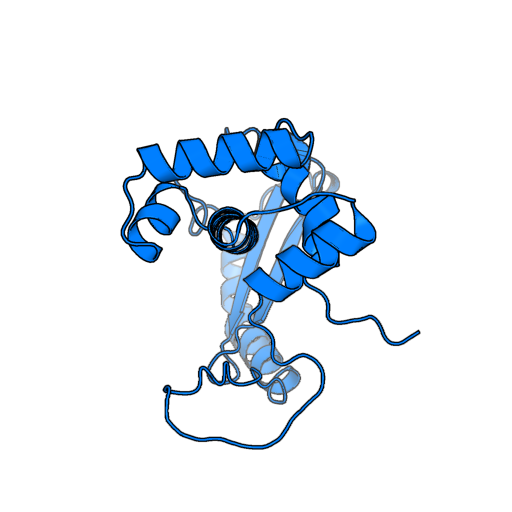LA A 1 92 ? 7.169 -10.333 -30.510 1.00 34.66 92 ALA A CA 1
ATOM 715 C C . ALA A 1 92 ? 7.519 -8.844 -30.381 1.00 34.66 92 ALA A C 1
ATOM 717 O O . ALA A 1 92 ? 7.046 -8.172 -29.470 1.00 34.66 92 ALA A O 1
ATOM 718 N N . GLY A 1 93 ? 8.365 -8.341 -31.282 1.00 32.31 93 GLY A N 1
ATOM 719 C CA . GLY A 1 93 ? 8.443 -6.907 -31.592 1.00 32.31 93 GLY A CA 1
ATOM 720 C C . GLY A 1 93 ? 7.617 -6.581 -32.847 1.00 32.31 93 GLY A C 1
ATOM 721 O O . GLY A 1 93 ? 7.009 -7.497 -33.404 1.00 32.31 93 GLY A O 1
ATOM 722 N N . PRO A 1 94 ? 7.664 -5.345 -33.383 1.00 48.84 94 PRO A N 1
ATOM 723 C CA . PRO A 1 94 ? 8.111 -4.085 -32.777 1.00 48.84 94 PRO A CA 1
ATOM 724 C C . PRO A 1 94 ? 7.079 -2.933 -32.923 1.00 48.84 94 PRO A C 1
ATOM 726 O O . PRO A 1 94 ? 6.354 -2.872 -33.909 1.00 48.84 94 PRO A O 1
ATOM 729 N N . ALA A 1 95 ? 7.085 -1.970 -31.991 1.00 37.12 95 ALA A N 1
ATOM 730 C CA . ALA A 1 95 ? 6.884 -0.530 -32.244 1.00 37.12 95 ALA A CA 1
ATOM 731 C C . ALA A 1 95 ? 7.222 0.276 -30.962 1.00 37.12 95 ALA A C 1
ATOM 733 O O . ALA A 1 95 ? 6.908 -0.198 -29.869 1.00 37.12 95 ALA A O 1
ATOM 734 N N . PRO A 1 96 ? 7.882 1.448 -31.052 1.00 45.62 96 PRO A N 1
ATOM 735 C CA . PRO A 1 96 ? 8.293 2.230 -29.889 1.00 45.62 96 PRO A CA 1
ATOM 736 C C . PRO A 1 96 ? 7.174 3.188 -29.440 1.00 45.62 96 PRO A C 1
ATOM 738 O O . PRO A 1 96 ? 6.935 4.209 -30.077 1.00 45.62 96 PRO A O 1
ATOM 741 N N . GLU A 1 97 ? 6.514 2.864 -28.328 1.00 43.81 97 GLU A N 1
ATOM 742 C CA . GLU A 1 97 ? 5.581 3.742 -27.596 1.00 43.81 97 GLU A CA 1
ATOM 743 C C . GLU A 1 97 ? 6.317 4.436 -26.429 1.00 43.81 97 GLU A C 1
ATOM 745 O O . GLU A 1 97 ? 7.232 3.834 -25.845 1.00 43.81 97 GLU A O 1
ATOM 750 N N . PRO A 1 98 ? 5.954 5.679 -26.054 1.00 49.00 98 PRO A N 1
ATOM 751 C CA . PRO A 1 98 ? 6.702 6.453 -25.075 1.00 49.00 98 PRO A CA 1
ATOM 752 C C . PRO A 1 98 ? 6.614 5.799 -23.687 1.00 49.00 98 PRO A C 1
ATOM 754 O O . PRO A 1 98 ? 5.552 5.653 -23.096 1.00 49.00 98 PRO A O 1
ATOM 757 N N . ASP A 1 99 ? 7.782 5.411 -23.174 1.00 56.62 99 ASP A N 1
ATOM 758 C CA . ASP A 1 99 ? 8.049 4.946 -21.806 1.00 56.62 99 ASP A CA 1
ATOM 759 C C . ASP A 1 99 ? 7.403 3.615 -21.365 1.00 56.62 99 ASP A C 1
ATOM 761 O O . ASP A 1 99 ? 6.918 3.458 -20.245 1.00 56.62 99 ASP A O 1
ATOM 765 N N . SER A 1 100 ? 7.520 2.588 -22.209 1.00 55.75 100 SER A N 1
ATOM 766 C CA . SER A 1 100 ? 7.218 1.174 -21.902 1.00 55.75 100 SER A CA 1
ATOM 767 C C . SER A 1 100 ? 8.248 0.498 -20.971 1.00 55.75 100 SER A C 1
ATOM 769 O O . SER A 1 100 ? 8.338 -0.729 -20.895 1.00 55.75 100 SER A O 1
ATOM 771 N N . ALA A 1 101 ? 9.051 1.281 -20.245 1.00 65.75 101 ALA A N 1
ATOM 772 C CA . ALA A 1 101 ? 10.016 0.741 -19.298 1.00 65.75 101 ALA A CA 1
ATOM 773 C C . ALA A 1 101 ? 9.294 0.118 -18.080 1.00 65.75 101 ALA A C 1
ATOM 775 O O . ALA A 1 101 ? 8.324 0.691 -17.570 1.00 65.75 101 ALA A O 1
ATOM 776 N N . PRO A 1 102 ? 9.759 -1.034 -17.560 1.00 79.44 102 PRO A N 1
ATOM 777 C CA . PRO A 1 102 ? 9.210 -1.638 -16.351 1.00 79.44 102 PRO A CA 1
ATOM 778 C C . PRO A 1 102 ? 9.178 -0.645 -15.179 1.00 79.44 102 PRO A C 1
ATOM 780 O O . PRO A 1 102 ? 10.103 0.148 -15.002 1.00 79.44 102 PRO A O 1
ATOM 783 N N . ILE A 1 103 ? 8.148 -0.720 -14.327 1.00 82.31 103 ILE A N 1
ATOM 784 C CA . ILE A 1 103 ? 7.973 0.178 -13.164 1.00 82.31 103 ILE A CA 1
ATOM 785 C C . ILE A 1 103 ? 9.250 0.309 -12.300 1.00 82.31 103 ILE A C 1
ATOM 787 O O . ILE A 1 103 ? 9.584 1.439 -11.941 1.00 82.31 103 ILE A O 1
ATOM 791 N N . PRO A 1 104 ? 10.004 -0.768 -11.982 1.00 85.75 104 PRO A N 1
ATOM 792 C CA . PRO A 1 104 ? 11.261 -0.643 -11.237 1.00 85.75 104 PRO A CA 1
ATOM 793 C C . PRO A 1 104 ? 12.322 0.183 -11.971 1.00 85.75 104 PRO A C 1
ATOM 795 O O . PRO A 1 104 ? 13.047 0.962 -11.357 1.00 85.75 104 PRO A O 1
ATOM 798 N N . GLU A 1 105 ? 12.407 0.057 -13.291 1.00 85.50 105 GLU A N 1
ATOM 799 C CA . GLU A 1 105 ? 13.381 0.791 -14.094 1.00 85.50 105 GLU A CA 1
ATOM 800 C C . GLU A 1 105 ? 13.009 2.270 -14.225 1.00 85.50 105 GLU A C 1
ATOM 802 O O . GLU A 1 105 ? 13.874 3.136 -14.085 1.00 85.50 105 GLU A O 1
ATOM 807 N N . ARG A 1 106 ? 11.715 2.564 -14.391 1.00 86.19 106 ARG A N 1
ATOM 808 C CA . ARG A 1 106 ? 11.182 3.932 -14.340 1.00 86.19 106 ARG A CA 1
ATOM 809 C C . ARG A 1 106 ? 11.439 4.580 -12.985 1.00 86.19 106 ARG A C 1
ATOM 811 O O . ARG A 1 106 ? 11.960 5.691 -12.934 1.00 86.19 106 ARG A O 1
ATOM 818 N N . LEU A 1 107 ? 11.161 3.863 -11.893 1.00 86.56 107 LEU A N 1
ATOM 819 C CA . LEU A 1 107 ? 11.461 4.322 -10.537 1.00 86.56 107 LEU A CA 1
ATOM 820 C C . LEU A 1 107 ? 12.950 4.650 -10.398 1.00 86.56 107 LEU A C 1
ATOM 822 O O . LEU A 1 107 ? 13.298 5.750 -9.985 1.00 86.56 107 LEU A O 1
ATOM 826 N N . ARG A 1 108 ? 13.829 3.723 -10.793 1.00 89.94 108 ARG A N 1
ATOM 827 C CA . ARG A 1 108 ? 15.286 3.906 -10.750 1.00 89.94 108 ARG A CA 1
ATOM 828 C C . ARG A 1 108 ? 15.729 5.149 -11.522 1.00 89.94 108 ARG A C 1
ATOM 830 O O . ARG A 1 108 ? 16.505 5.940 -10.995 1.00 89.94 108 ARG A O 1
ATOM 837 N N . ARG A 1 109 ? 15.217 5.336 -12.742 1.00 86.81 109 ARG A N 1
ATOM 838 C CA . ARG A 1 109 ? 15.529 6.488 -13.599 1.00 86.81 109 ARG A CA 1
ATOM 839 C C . ARG A 1 109 ? 15.066 7.804 -12.973 1.00 86.81 109 ARG A C 1
ATOM 841 O O . ARG A 1 109 ? 15.849 8.742 -12.886 1.00 86.81 109 ARG A O 1
ATOM 848 N N . ASN A 1 110 ? 13.819 7.862 -12.511 1.00 84.88 110 ASN A N 1
ATOM 849 C CA . ASN A 1 110 ? 13.227 9.066 -11.928 1.00 84.88 110 ASN A CA 1
ATOM 850 C C . ASN A 1 110 ? 13.904 9.456 -10.611 1.00 84.88 110 ASN A C 1
ATOM 852 O O . ASN A 1 110 ? 14.153 10.635 -10.374 1.00 84.88 110 ASN A O 1
ATOM 856 N N . VAL A 1 111 ? 14.254 8.468 -9.787 1.00 86.56 111 VAL A N 1
ATOM 857 C CA . VAL A 1 111 ? 14.991 8.668 -8.534 1.00 86.56 111 VAL A CA 1
ATOM 858 C C . VAL A 1 111 ? 16.406 9.183 -8.802 1.00 86.56 111 VAL A C 1
ATOM 860 O O . VAL A 1 111 ? 16.822 10.149 -8.165 1.00 86.56 111 VAL A O 1
ATOM 863 N N . GLY A 1 112 ? 17.111 8.626 -9.790 1.00 86.44 112 GLY A N 1
ATOM 864 C CA . GLY A 1 112 ? 18.412 9.149 -10.214 1.00 86.44 112 GLY A CA 1
ATOM 865 C C . GLY A 1 112 ? 18.315 10.586 -10.734 1.00 86.44 112 GLY A C 1
ATOM 866 O O . GLY A 1 112 ? 19.070 11.452 -10.307 1.00 86.44 112 GLY A O 1
ATOM 867 N N . ALA A 1 113 ? 17.332 10.868 -11.591 1.00 85.31 113 ALA A N 1
ATOM 868 C CA . ALA A 1 113 ? 17.177 12.176 -12.224 1.00 85.31 113 ALA A CA 1
ATOM 869 C C . ALA A 1 113 ? 16.704 13.287 -11.269 1.00 85.31 113 ALA A C 1
ATOM 871 O O . ALA A 1 113 ? 17.135 14.428 -11.402 1.00 85.31 113 ALA A O 1
ATOM 872 N N . ARG A 1 114 ? 15.796 12.986 -10.329 1.00 83.88 114 ARG A N 1
ATOM 873 C CA . ARG A 1 114 ? 15.164 13.999 -9.461 1.00 83.88 114 ARG A CA 1
ATOM 874 C C . ARG A 1 114 ? 15.744 14.070 -8.057 1.00 83.88 114 ARG A C 1
ATOM 876 O O . ARG A 1 114 ? 15.643 15.117 -7.430 1.00 83.88 114 ARG A O 1
ATOM 883 N N . LEU A 1 115 ? 16.302 12.971 -7.555 1.00 83.94 115 LEU A N 1
ATOM 884 C CA . LEU A 1 115 ? 16.813 12.882 -6.186 1.00 83.94 115 LEU A CA 1
ATOM 885 C C . LEU A 1 115 ? 18.328 12.652 -6.132 1.00 83.94 115 LEU A C 1
ATOM 887 O O . LEU A 1 115 ? 18.875 12.611 -5.037 1.00 83.94 115 LEU A O 1
ATOM 891 N N . ALA A 1 116 ? 19.004 12.502 -7.281 1.00 84.81 116 ALA A N 1
ATOM 892 C CA . ALA A 1 116 ? 20.432 12.178 -7.365 1.00 84.81 116 ALA A CA 1
ATOM 893 C C . ALA A 1 116 ? 20.818 10.909 -6.574 1.00 84.81 116 ALA A C 1
ATOM 895 O O . ALA A 1 116 ? 21.931 10.786 -6.064 1.00 84.81 116 ALA A O 1
ATOM 896 N N . ILE A 1 117 ? 19.887 9.953 -6.468 1.00 87.19 117 ILE A N 1
ATOM 897 C CA . ILE A 1 117 ? 20.104 8.670 -5.794 1.00 87.19 117 ILE A CA 1
ATOM 898 C C . ILE A 1 117 ? 20.201 7.569 -6.847 1.00 87.19 117 ILE A C 1
ATOM 900 O O . ILE A 1 117 ? 19.233 7.266 -7.543 1.00 87.19 117 ILE A O 1
ATOM 904 N N . ASP A 1 118 ? 21.342 6.890 -6.902 1.00 87.50 118 ASP A N 1
ATOM 905 C CA . ASP A 1 118 ? 21.492 5.708 -7.746 1.00 87.50 118 ASP A CA 1
ATOM 906 C C . ASP A 1 118 ? 20.957 4.466 -7.036 1.00 87.50 118 ASP A C 1
ATOM 908 O O . ASP A 1 118 ? 21.563 3.953 -6.095 1.00 87.50 118 ASP A O 1
ATOM 912 N N . LEU A 1 119 ? 19.823 3.941 -7.495 1.00 88.50 119 LEU A N 1
ATOM 913 C CA . LEU A 1 119 ? 19.335 2.635 -7.055 1.00 88.50 119 LEU A CA 1
ATOM 914 C C . LEU A 1 119 ? 19.895 1.532 -7.955 1.00 88.50 119 LEU A C 1
ATOM 916 O O . LEU A 1 119 ? 19.938 1.666 -9.179 1.00 88.50 119 LEU A O 1
ATOM 920 N N . THR A 1 120 ? 20.285 0.400 -7.368 1.00 89.25 120 THR A N 1
ATOM 921 C CA . THR A 1 120 ? 20.554 -0.810 -8.160 1.00 89.25 120 THR A CA 1
ATOM 922 C C . THR A 1 120 ? 19.238 -1.410 -8.674 1.00 89.25 120 THR A C 1
ATOM 924 O O . THR A 1 120 ? 18.187 -1.173 -8.072 1.00 89.25 120 THR A O 1
ATOM 927 N N . PRO A 1 121 ? 19.254 -2.238 -9.738 1.00 87.69 121 PRO A N 1
ATOM 928 C CA . PRO A 1 121 ? 18.042 -2.904 -10.225 1.00 87.69 121 PRO A CA 1
ATOM 929 C C . PRO A 1 121 ? 17.295 -3.662 -9.116 1.00 87.69 121 PRO A C 1
ATOM 931 O O . PRO A 1 121 ? 16.092 -3.498 -8.940 1.00 87.69 121 PRO A O 1
ATOM 934 N N . ARG A 1 122 ? 18.033 -4.388 -8.265 1.00 86.69 122 ARG A N 1
ATOM 935 C CA . ARG A 1 122 ? 17.459 -5.122 -7.128 1.00 86.69 122 ARG A CA 1
ATOM 936 C C . ARG A 1 122 ? 16.880 -4.216 -6.046 1.00 86.69 122 ARG A C 1
ATOM 938 O O . ARG A 1 122 ? 15.871 -4.562 -5.440 1.00 86.69 122 ARG A O 1
ATOM 945 N N . GLN A 1 123 ? 17.495 -3.063 -5.793 1.00 89.19 123 GLN A N 1
ATOM 946 C CA . GLN A 1 123 ? 16.945 -2.084 -4.854 1.00 89.19 123 GLN A CA 1
ATOM 947 C C . GLN A 1 123 ? 15.657 -1.464 -5.389 1.00 89.19 123 GLN A C 1
ATOM 949 O O . GLN A 1 123 ? 14.728 -1.267 -4.611 1.00 89.19 123 GLN A O 1
ATOM 954 N N . ALA A 1 124 ? 15.573 -1.215 -6.696 1.00 89.94 124 ALA A N 1
ATOM 955 C CA . ALA A 1 124 ? 14.357 -0.722 -7.326 1.00 89.94 124 ALA A CA 1
ATOM 956 C C . ALA A 1 124 ? 13.223 -1.761 -7.276 1.00 89.94 124 ALA A C 1
ATOM 958 O O . ALA A 1 124 ? 12.103 -1.410 -6.909 1.00 89.94 124 ALA A O 1
ATOM 959 N N . ASP A 1 125 ? 13.515 -3.042 -7.535 1.00 88.56 125 ASP A N 1
ATOM 960 C CA . ASP A 1 125 ? 12.540 -4.136 -7.384 1.00 88.56 125 ASP A CA 1
ATOM 961 C C . ASP A 1 125 ? 11.974 -4.189 -5.958 1.00 88.56 125 ASP A C 1
ATOM 963 O O . ASP A 1 125 ? 10.759 -4.233 -5.741 1.00 88.56 125 ASP A O 1
ATOM 967 N N . VAL A 1 126 ? 12.868 -4.151 -4.964 1.00 88.31 126 VAL A N 1
ATOM 968 C CA . VAL A 1 126 ? 12.497 -4.162 -3.546 1.00 88.31 126 VAL A CA 1
ATOM 969 C C . VAL A 1 126 ? 11.706 -2.903 -3.181 1.00 88.31 126 VAL A C 1
ATOM 971 O O . VAL A 1 126 ? 10.687 -3.019 -2.504 1.00 88.31 126 VAL A O 1
ATOM 974 N N . ALA A 1 127 ? 12.110 -1.722 -3.655 1.00 88.19 127 ALA A N 1
ATOM 975 C CA . ALA A 1 127 ? 11.406 -0.465 -3.408 1.00 88.19 127 ALA A CA 1
ATOM 976 C C . ALA A 1 127 ? 9.971 -0.499 -3.956 1.00 88.19 127 ALA A C 1
ATOM 978 O O . ALA A 1 127 ? 9.037 -0.195 -3.218 1.00 88.19 127 ALA A O 1
ATOM 979 N N . VAL A 1 128 ? 9.771 -0.954 -5.199 1.00 86.25 128 VAL A N 1
ATOM 980 C CA . VAL A 1 128 ? 8.431 -1.099 -5.794 1.00 86.25 128 VAL A CA 1
ATOM 981 C C . VAL A 1 128 ? 7.558 -2.043 -4.969 1.00 86.25 128 VAL A C 1
ATOM 983 O O . VAL A 1 128 ? 6.392 -1.743 -4.720 1.00 86.25 128 VAL A O 1
ATOM 986 N N . LEU A 1 129 ? 8.099 -3.174 -4.508 1.00 78.81 129 LEU A N 1
ATOM 987 C CA . LEU A 1 129 ? 7.328 -4.117 -3.697 1.00 78.81 129 LEU A CA 1
ATOM 988 C C . LEU A 1 129 ? 6.991 -3.565 -2.303 1.00 78.81 129 LEU A C 1
ATOM 990 O O . LEU A 1 129 ? 5.901 -3.833 -1.800 1.00 78.81 129 LEU A O 1
ATOM 994 N N . ILE A 1 130 ? 7.873 -2.764 -1.698 1.00 79.94 130 ILE A N 1
ATOM 995 C CA . ILE A 1 130 ? 7.579 -2.064 -0.437 1.00 79.94 130 ILE A CA 1
ATOM 996 C C . ILE A 1 130 ? 6.464 -1.035 -0.640 1.00 79.94 130 ILE A C 1
ATOM 998 O O . ILE A 1 130 ? 5.540 -0.984 0.171 1.00 79.94 130 ILE A O 1
ATOM 1002 N N . LEU A 1 131 ? 6.510 -0.263 -1.730 1.00 80.81 131 LEU A N 1
ATOM 1003 C CA . LEU A 1 131 ? 5.477 0.724 -2.072 1.00 80.81 131 LEU A CA 1
ATOM 1004 C C . LEU A 1 131 ? 4.122 0.061 -2.369 1.00 80.81 131 LEU A C 1
ATOM 1006 O O . LEU A 1 131 ? 3.081 0.633 -2.066 1.00 80.81 131 LEU A O 1
ATOM 1010 N N . LYS A 1 132 ? 4.127 -1.179 -2.877 1.00 76.94 132 LYS A N 1
ATOM 1011 C CA . LYS A 1 132 ? 2.935 -2.036 -3.030 1.00 76.94 132 LYS A CA 1
ATOM 1012 C C . LYS A 1 132 ? 2.447 -2.675 -1.717 1.00 76.94 132 LYS A C 1
ATOM 1014 O O . LYS A 1 132 ? 1.477 -3.425 -1.737 1.00 76.94 132 LYS A O 1
ATOM 1019 N N . GLY A 1 133 ? 3.109 -2.419 -0.586 1.00 74.75 133 GLY A N 1
ATOM 1020 C CA . GLY A 1 133 ? 2.703 -2.913 0.733 1.00 74.75 133 GLY A CA 1
ATOM 1021 C C . GLY A 1 133 ? 3.161 -4.336 1.069 1.00 74.75 133 GLY A C 1
ATOM 1022 O O . GLY A 1 133 ? 2.682 -4.916 2.043 1.00 74.75 133 GLY A O 1
ATOM 1023 N N . HIS A 1 134 ? 4.091 -4.927 0.308 1.00 74.19 134 HIS A N 1
ATOM 1024 C CA . HIS A 1 134 ? 4.586 -6.269 0.617 1.00 74.19 134 HIS A CA 1
ATOM 1025 C C . HIS A 1 134 ? 5.466 -6.291 1.880 1.00 74.19 134 HIS A C 1
ATOM 1027 O O . HIS A 1 134 ? 6.359 -5.462 2.078 1.00 74.19 134 HIS A O 1
ATOM 1033 N N . SER A 1 135 ? 5.268 -7.317 2.715 1.00 76.19 135 SER A N 1
ATOM 1034 C CA . SER A 1 135 ? 6.147 -7.617 3.850 1.00 76.19 135 SER A CA 1
ATOM 1035 C C . SER A 1 135 ? 7.500 -8.174 3.387 1.00 76.19 135 SER A C 1
ATOM 1037 O O . SER A 1 135 ? 7.622 -8.717 2.291 1.00 76.19 135 SER A O 1
ATOM 1039 N N . THR A 1 136 ? 8.528 -8.122 4.241 1.00 72.31 136 THR A N 1
ATOM 1040 C CA . THR A 1 136 ? 9.859 -8.699 3.949 1.00 72.31 136 THR A CA 1
ATOM 1041 C C . THR A 1 136 ? 9.786 -10.175 3.546 1.00 72.31 136 THR A C 1
ATOM 1043 O O . THR A 1 136 ? 10.467 -10.580 2.609 1.00 72.31 136 THR A O 1
ATOM 1046 N N . ALA A 1 137 ? 8.939 -10.969 4.211 1.00 64.12 137 ALA A N 1
ATOM 1047 C CA . ALA A 1 137 ? 8.733 -12.376 3.868 1.00 64.12 137 ALA A CA 1
ATOM 1048 C C . ALA A 1 137 ? 8.053 -12.538 2.497 1.00 64.12 137 ALA A C 1
ATOM 1050 O O . ALA A 1 137 ? 8.471 -13.365 1.692 1.00 64.12 137 ALA A O 1
ATOM 1051 N N . SER A 1 138 ? 7.055 -11.701 2.191 1.00 63.09 138 SER A N 1
ATOM 1052 C CA . SER A 1 138 ? 6.379 -11.712 0.888 1.00 63.09 138 SER A CA 1
ATOM 1053 C C . SER A 1 138 ? 7.325 -11.331 -0.257 1.00 63.09 138 SER A C 1
ATOM 1055 O O . SER A 1 138 ? 7.318 -11.983 -1.299 1.00 63.09 138 SER A O 1
ATOM 1057 N N . ILE A 1 139 ? 8.184 -10.327 -0.050 1.00 69.38 139 ILE A N 1
ATOM 1058 C CA . ILE A 1 139 ? 9.208 -9.903 -1.019 1.00 69.38 139 ILE A CA 1
ATOM 1059 C C . ILE A 1 139 ? 10.222 -11.025 -1.261 1.00 69.38 139 ILE A C 1
ATOM 1061 O O . ILE A 1 139 ? 10.560 -11.307 -2.407 1.00 69.38 139 ILE A O 1
ATOM 1065 N N . ALA A 1 140 ? 10.683 -11.674 -0.189 1.00 66.69 140 ALA A N 1
ATOM 1066 C CA . ALA A 1 140 ? 11.635 -12.778 -0.252 1.00 66.69 140 ALA A CA 1
ATOM 1067 C C . ALA A 1 140 ? 11.112 -13.913 -1.145 1.00 66.69 140 ALA A C 1
ATOM 1069 O O . ALA A 1 140 ? 11.795 -14.330 -2.078 1.00 66.69 140 ALA A O 1
ATOM 1070 N N . LEU A 1 141 ? 9.855 -14.319 -0.942 1.00 63.59 141 LEU A N 1
ATOM 1071 C CA . LEU A 1 141 ? 9.193 -15.324 -1.774 1.00 63.59 141 LEU A CA 1
ATOM 1072 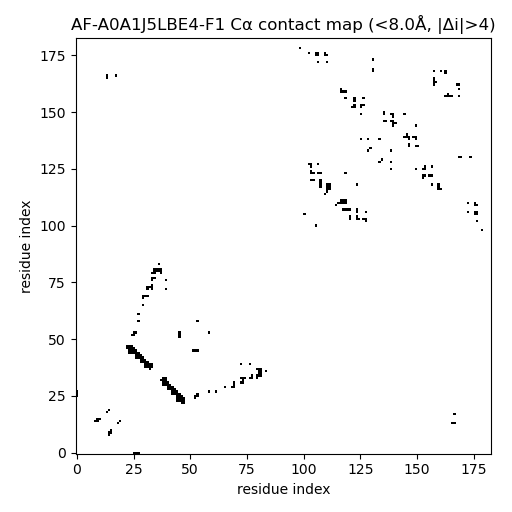C C . LEU A 1 141 ? 9.069 -14.882 -3.238 1.00 63.59 141 LEU A C 1
ATOM 1074 O O . LEU A 1 141 ? 9.376 -15.653 -4.141 1.00 63.59 141 LEU A O 1
ATOM 1078 N N . ARG A 1 142 ? 8.655 -13.633 -3.486 1.00 75.56 142 ARG A N 1
ATOM 1079 C CA . ARG A 1 142 ? 8.435 -13.110 -4.847 1.00 75.56 142 ARG A CA 1
ATOM 1080 C C . ARG A 1 142 ? 9.715 -12.980 -5.665 1.00 75.56 142 ARG A C 1
ATOM 1082 O O . ARG A 1 142 ? 9.667 -13.123 -6.881 1.00 75.56 142 ARG A O 1
ATOM 1089 N N . LEU A 1 143 ? 10.833 -12.691 -5.005 1.00 80.75 143 LEU A N 1
ATOM 1090 C CA . LEU A 1 143 ? 12.139 -12.551 -5.645 1.00 80.75 143 LEU A CA 1
ATOM 1091 C C . LEU A 1 143 ? 12.975 -13.838 -5.594 1.00 80.75 143 LEU A C 1
ATOM 1093 O O . LEU A 1 143 ? 14.104 -13.819 -6.075 1.00 80.75 143 LEU A O 1
ATOM 1097 N N . ALA A 1 144 ? 12.445 -14.930 -5.025 1.00 81.94 144 ALA A N 1
ATOM 1098 C CA . ALA A 1 144 ? 13.176 -16.172 -4.759 1.00 81.94 144 ALA A CA 1
ATOM 1099 C C . ALA A 1 144 ? 14.492 -15.938 -3.980 1.00 81.94 144 ALA A C 1
ATOM 1101 O O . ALA A 1 144 ? 15.546 -16.482 -4.302 1.00 81.94 144 ALA A O 1
ATOM 1102 N N . LEU A 1 145 ? 14.429 -15.092 -2.947 1.00 81.62 145 LEU A N 1
ATOM 1103 C CA . LEU A 1 145 ? 15.547 -14.713 -2.081 1.00 81.62 145 LEU A CA 1
ATOM 1104 C C . LEU A 1 145 ? 15.247 -15.041 -0.618 1.00 81.62 145 LEU A C 1
ATOM 1106 O O . LEU A 1 145 ? 14.096 -15.216 -0.227 1.00 81.62 145 LEU A O 1
ATOM 1110 N N . SER A 1 146 ? 16.279 -15.068 0.228 1.00 74.50 146 SER A N 1
ATOM 1111 C CA . SER A 1 146 ? 16.071 -15.244 1.667 1.00 74.50 146 SER A CA 1
ATOM 1112 C C . SER A 1 146 ? 15.505 -13.966 2.317 1.00 74.50 146 SER A C 1
ATOM 1114 O O . SER A 1 146 ? 15.867 -12.852 1.915 1.00 74.50 146 SER A O 1
ATOM 1116 N N . PRO A 1 147 ? 14.690 -14.074 3.385 1.00 66.31 147 PRO A N 1
ATOM 1117 C CA . PRO A 1 147 ? 14.246 -12.909 4.154 1.00 66.31 147 PRO A CA 1
ATOM 1118 C C . PRO A 1 147 ? 15.406 -12.064 4.692 1.00 66.31 147 PRO A C 1
ATOM 1120 O O . PRO A 1 147 ? 15.293 -10.840 4.773 1.00 66.31 147 PRO A O 1
ATOM 1123 N N . GLN A 1 148 ? 16.536 -12.698 5.022 1.00 69.81 148 GLN A N 1
ATOM 1124 C CA . GLN A 1 148 ? 17.738 -12.008 5.483 1.00 69.81 148 GLN A CA 1
ATOM 1125 C C . GLN A 1 148 ? 18.352 -11.147 4.372 1.00 69.81 148 GLN A C 1
ATOM 1127 O O . GLN A 1 148 ? 18.710 -9.996 4.613 1.00 69.81 148 GLN A O 1
ATOM 1132 N N . THR A 1 149 ? 18.386 -11.653 3.138 1.00 80.88 149 THR A N 1
ATOM 1133 C CA . THR A 1 149 ? 18.832 -10.899 1.958 1.00 80.88 149 THR A CA 1
ATOM 1134 C C . THR A 1 149 ? 17.938 -9.682 1.710 1.00 80.88 149 THR A C 1
ATOM 1136 O O . THR A 1 149 ? 18.437 -8.587 1.456 1.00 80.88 149 THR A O 1
ATOM 1139 N N . ILE A 1 150 ? 16.617 -9.828 1.860 1.00 85.50 150 ILE A N 1
ATOM 1140 C CA . ILE A 1 150 ? 15.694 -8.692 1.723 1.00 85.50 150 ILE A CA 1
ATOM 1141 C C . ILE A 1 150 ? 15.926 -7.648 2.819 1.00 85.50 150 ILE A C 1
ATOM 1143 O O . ILE A 1 150 ? 15.929 -6.457 2.517 1.00 85.50 150 ILE A O 1
ATOM 1147 N N . LYS A 1 151 ? 16.179 -8.049 4.073 1.00 79.25 151 LYS A N 1
ATOM 1148 C CA . LYS A 1 151 ? 16.542 -7.095 5.140 1.00 79.25 151 LYS A CA 1
ATOM 1149 C C . LYS A 1 151 ? 17.788 -6.281 4.779 1.00 79.25 151 LYS A C 1
ATOM 1151 O O . LYS A 1 151 ? 17.803 -5.074 5.014 1.00 79.25 151 LYS A O 1
ATOM 1156 N N . VAL A 1 152 ? 18.794 -6.911 4.167 1.00 84.38 152 VAL A N 1
ATOM 1157 C CA . VAL A 1 152 ? 20.001 -6.218 3.688 1.00 84.38 152 VAL A CA 1
ATOM 1158 C C . VAL A 1 152 ? 19.655 -5.207 2.593 1.00 84.38 152 VAL A C 1
ATOM 1160 O O . VAL A 1 152 ? 20.030 -4.042 2.720 1.00 84.38 152 VAL A O 1
ATOM 1163 N N . PHE A 1 153 ? 18.884 -5.597 1.572 1.00 86.75 153 PHE A N 1
ATOM 1164 C CA . PHE A 1 153 ? 18.468 -4.665 0.516 1.00 86.75 153 PHE A CA 1
ATOM 1165 C C . PHE A 1 153 ? 17.650 -3.490 1.050 1.00 86.75 153 PHE A C 1
ATOM 1167 O O . PHE A 1 153 ? 17.861 -2.360 0.622 1.00 86.75 153 PHE A O 1
ATOM 1174 N N . ARG A 1 154 ? 16.773 -3.727 2.030 1.00 87.44 154 ARG A N 1
ATOM 1175 C CA . ARG A 1 154 ? 16.010 -2.668 2.703 1.00 87.44 154 ARG A CA 1
ATOM 1176 C C . ARG A 1 154 ? 16.919 -1.700 3.449 1.00 87.44 154 ARG A C 1
ATOM 1178 O O . ARG A 1 154 ? 16.781 -0.498 3.275 1.00 87.44 154 ARG A O 1
ATOM 1185 N N . LYS A 1 155 ? 17.887 -2.209 4.218 1.00 83.06 155 LYS A N 1
ATOM 1186 C CA . LYS A 1 155 ? 18.860 -1.370 4.933 1.00 83.06 155 LYS A CA 1
ATOM 1187 C C . LYS A 1 155 ? 19.683 -0.512 3.969 1.00 83.06 155 LYS A C 1
ATOM 1189 O O . LYS A 1 155 ? 19.878 0.673 4.212 1.00 83.06 155 LYS A O 1
ATOM 1194 N N . GLN A 1 156 ? 20.144 -1.102 2.867 1.00 86.06 156 GLN A N 1
ATOM 1195 C CA . GLN A 1 156 ? 20.896 -0.379 1.840 1.00 86.06 156 GLN A CA 1
ATOM 1196 C C . GLN A 1 156 ? 20.041 0.680 1.139 1.00 86.06 156 GLN A C 1
ATOM 1198 O O . GLN A 1 156 ? 20.518 1.787 0.914 1.00 86.06 156 GLN A O 1
ATOM 1203 N N . LEU A 1 157 ? 18.786 0.352 0.818 1.00 8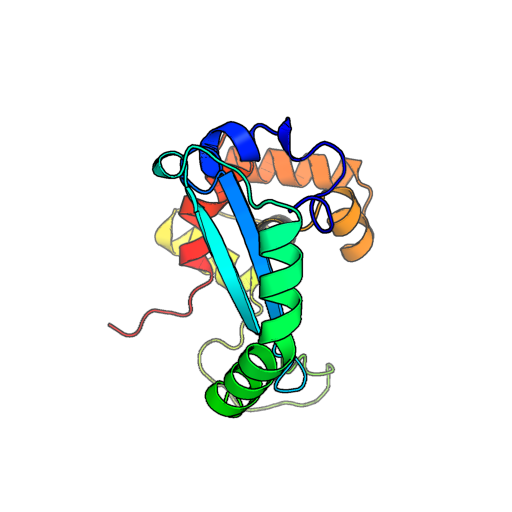7.44 157 LEU A N 1
ATOM 1204 C CA . LEU A 1 157 ? 17.828 1.292 0.242 1.00 87.44 157 LEU A CA 1
ATOM 1205 C C . LEU A 1 157 ? 17.595 2.476 1.187 1.00 87.44 157 LEU A C 1
ATOM 1207 O O . LEU A 1 157 ? 17.669 3.618 0.756 1.00 87.44 157 LEU A O 1
ATOM 1211 N N . TYR A 1 158 ? 17.390 2.214 2.479 1.00 85.38 158 TYR A N 1
ATOM 1212 C CA . TYR A 1 158 ? 17.141 3.262 3.471 1.00 85.38 158 TYR A CA 1
ATOM 1213 C C . TYR A 1 158 ? 18.342 4.191 3.627 1.00 85.38 158 TYR A C 1
ATOM 1215 O O . TYR A 1 158 ? 18.189 5.407 3.602 1.00 85.38 158 TYR A O 1
ATOM 1223 N N . HIS A 1 159 ? 19.547 3.620 3.686 1.00 85.19 159 HIS A N 1
ATOM 1224 C CA . HIS A 1 159 ? 20.780 4.398 3.718 1.00 85.19 159 HIS A CA 1
ATOM 1225 C C . HIS A 1 159 ? 20.950 5.256 2.456 1.00 85.19 159 HIS A C 1
ATOM 1227 O O . HIS A 1 159 ? 21.385 6.397 2.548 1.00 85.19 159 HIS A O 1
ATOM 1233 N N . ARG A 1 160 ? 20.633 4.724 1.268 1.00 84.19 160 ARG A N 1
ATOM 1234 C CA . ARG A 1 160 ? 20.751 5.479 0.008 1.00 84.19 160 ARG A CA 1
ATOM 1235 C C . ARG A 1 160 ? 19.715 6.590 -0.118 1.00 84.19 160 ARG A C 1
ATOM 1237 O O . ARG A 1 160 ? 20.012 7.611 -0.718 1.00 84.19 160 ARG A O 1
ATOM 1244 N N . CYS A 1 161 ? 18.526 6.393 0.440 1.00 81.50 161 CYS A N 1
ATOM 1245 C CA . CYS A 1 161 ? 17.470 7.399 0.451 1.00 81.50 161 CYS A CA 1
ATOM 1246 C C . CYS A 1 161 ? 17.544 8.356 1.650 1.00 81.50 161 CYS A C 1
ATOM 1248 O O . CYS A 1 161 ? 16.699 9.240 1.744 1.00 81.50 161 CYS A O 1
ATOM 1250 N N . THR A 1 162 ? 18.522 8.192 2.548 1.00 83.38 162 THR A N 1
ATOM 1251 C CA . THR A 1 162 ? 18.670 8.981 3.785 1.00 83.38 162 THR A CA 1
ATOM 1252 C C . THR A 1 162 ? 17.391 8.977 4.633 1.00 83.38 162 THR A C 1
ATOM 1254 O O . THR A 1 162 ? 16.957 10.005 5.143 1.00 83.38 162 THR A O 1
ATOM 1257 N N . ILE A 1 163 ? 16.770 7.803 4.768 1.00 80.44 163 ILE A N 1
ATOM 1258 C CA . ILE A 1 163 ? 15.546 7.606 5.556 1.00 80.44 163 ILE A CA 1
ATOM 1259 C C . ILE A 1 163 ? 15.786 6.638 6.711 1.00 80.44 163 ILE A C 1
ATOM 1261 O O . ILE A 1 163 ? 16.597 5.713 6.614 1.00 80.44 163 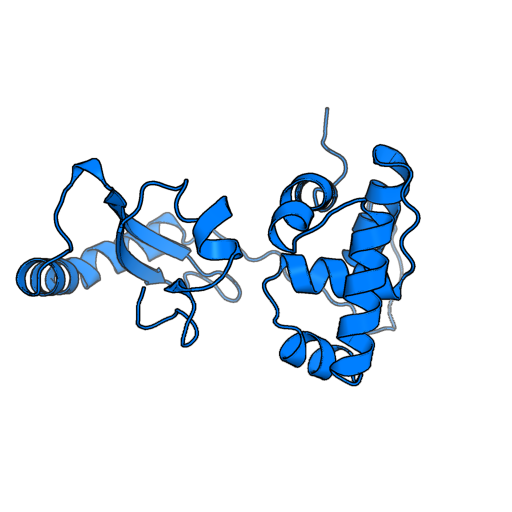ILE A O 1
ATOM 1265 N N . SER A 1 164 ? 15.035 6.825 7.791 1.00 75.81 164 SER A N 1
ATOM 1266 C CA . SER A 1 164 ? 15.157 6.020 9.013 1.00 75.81 164 SER A CA 1
ATOM 1267 C C . SER A 1 164 ? 14.025 5.005 9.173 1.00 75.81 164 SER A C 1
ATOM 1269 O O . SER A 1 164 ? 14.167 4.034 9.917 1.00 75.81 164 SER A O 1
ATOM 1271 N N . SER A 1 165 ? 12.922 5.170 8.436 1.00 70.81 165 SER A N 1
ATOM 1272 C CA . SER A 1 165 ? 11.737 4.317 8.545 1.00 70.81 165 SER A CA 1
ATOM 1273 C C . SER A 1 165 ? 11.177 3.886 7.184 1.00 70.81 165 SER A C 1
ATOM 1275 O O . SER A 1 165 ? 11.397 4.516 6.152 1.00 70.81 165 SER A O 1
ATOM 1277 N N . GLN A 1 166 ? 10.396 2.795 7.168 1.00 69.38 166 GLN A N 1
ATOM 1278 C CA . GLN A 1 166 ? 9.658 2.390 5.961 1.00 69.38 166 GLN A CA 1
ATOM 1279 C C . GLN A 1 166 ? 8.648 3.465 5.531 1.00 69.38 166 GLN A C 1
ATOM 1281 O O . GLN A 1 166 ? 8.401 3.616 4.341 1.00 69.38 166 GLN A O 1
ATOM 1286 N N . ALA A 1 167 ? 8.046 4.181 6.486 1.00 69.69 167 ALA A N 1
ATOM 1287 C CA . ALA A 1 167 ? 7.041 5.205 6.207 1.00 69.69 167 ALA A CA 1
ATOM 1288 C C . ALA A 1 167 ? 7.646 6.381 5.425 1.00 69.69 167 ALA A C 1
ATOM 1290 O O . ALA A 1 167 ? 7.062 6.839 4.446 1.00 69.69 167 ALA A O 1
ATOM 1291 N N . GLU A 1 168 ? 8.858 6.796 5.795 1.00 75.19 168 GLU A N 1
ATOM 1292 C CA . GLU A 1 168 ? 9.601 7.851 5.101 1.00 75.19 168 GLU A CA 1
ATOM 1293 C C . GLU A 1 168 ? 9.938 7.502 3.653 1.00 75.19 168 GLU A C 1
ATOM 1295 O O . GLU A 1 168 ? 10.095 8.412 2.851 1.00 75.19 168 GLU A O 1
ATOM 1300 N N . LEU A 1 169 ? 9.987 6.217 3.284 1.00 80.12 169 LEU A N 1
ATOM 1301 C CA . LEU A 1 169 ? 10.209 5.781 1.902 1.00 80.12 169 LEU A CA 1
ATOM 1302 C C . LEU A 1 169 ? 9.096 6.272 0.960 1.00 80.12 169 LEU A C 1
ATOM 1304 O O . LEU A 1 169 ? 9.358 6.557 -0.205 1.00 80.12 169 LEU A O 1
ATOM 1308 N N . PHE A 1 170 ? 7.854 6.374 1.442 1.00 77.50 170 PHE A N 1
ATOM 1309 C CA . PHE A 1 170 ? 6.702 6.682 0.591 1.00 77.50 170 PHE A CA 1
ATOM 1310 C C . PHE A 1 170 ? 6.731 8.120 0.065 1.00 77.50 170 PHE A C 1
ATOM 1312 O O . PHE A 1 170 ? 6.439 8.334 -1.108 1.00 77.50 170 PHE A O 1
ATOM 1319 N N . SER A 1 171 ? 7.124 9.088 0.897 1.00 77.38 171 SER A N 1
ATOM 1320 C CA . SER A 1 171 ? 7.142 10.513 0.536 1.00 77.38 171 SER A CA 1
ATOM 1321 C C . SER A 1 171 ? 8.019 10.829 -0.696 1.00 77.38 171 SER A C 1
ATOM 1323 O O . SER A 1 171 ? 7.496 11.387 -1.662 1.00 77.38 171 SER A O 1
ATOM 1325 N N . PRO A 1 172 ? 9.307 10.428 -0.749 1.00 78.06 172 PRO A N 1
ATOM 1326 C CA . PRO A 1 172 ? 10.169 10.718 -1.889 1.00 78.06 172 PRO A CA 1
ATOM 1327 C C . PRO A 1 172 ? 9.925 9.795 -3.089 1.00 78.06 172 PRO A C 1
ATOM 1329 O O . PRO A 1 172 ? 10.145 10.217 -4.221 1.00 78.06 172 PRO A O 1
ATOM 1332 N N . LEU A 1 173 ? 9.490 8.543 -2.884 1.00 80.88 173 LEU A N 1
ATOM 1333 C CA . LEU A 1 173 ? 9.450 7.543 -3.962 1.00 80.88 173 LEU A CA 1
ATOM 1334 C C . LEU A 1 173 ? 8.083 7.378 -4.630 1.00 80.88 173 LEU A C 1
ATOM 1336 O O . LEU A 1 173 ? 8.051 7.024 -5.808 1.00 80.88 173 LEU A O 1
ATOM 1340 N N . LEU A 1 174 ? 6.960 7.657 -3.955 1.00 80.19 174 LEU A N 1
ATOM 1341 C CA . LEU A 1 174 ? 5.639 7.601 -4.601 1.00 80.19 174 LEU A CA 1
ATOM 1342 C C . LEU A 1 174 ? 5.526 8.551 -5.808 1.00 80.19 174 LEU A C 1
ATOM 1344 O O . LEU A 1 174 ? 5.092 8.090 -6.866 1.00 80.19 174 LEU A O 1
ATOM 1348 N N . PRO A 1 175 ? 5.967 9.826 -5.736 1.00 79.81 175 PRO A N 1
ATOM 1349 C CA . PRO A 1 175 ? 5.899 10.735 -6.884 1.00 79.81 175 PRO A CA 1
ATOM 1350 C C . PRO A 1 175 ? 6.801 10.309 -8.052 1.00 79.81 175 PRO A C 1
ATOM 1352 O O . PRO A 1 175 ? 6.631 10.786 -9.172 1.00 79.81 175 PRO A O 1
ATOM 1355 N N . MET A 1 176 ? 7.762 9.411 -7.807 1.00 81.31 176 MET A N 1
ATOM 1356 C CA . MET A 1 176 ? 8.672 8.876 -8.824 1.00 81.31 176 MET A CA 1
ATOM 1357 C C . MET A 1 176 ? 8.066 7.704 -9.608 1.00 81.31 176 MET A C 1
ATOM 1359 O O . MET A 1 176 ? 8.633 7.305 -10.625 1.00 81.31 176 MET A O 1
ATOM 1363 N N . LEU A 1 177 ? 6.923 7.159 -9.170 1.00 76.62 177 LEU A N 1
ATOM 1364 C CA . LEU A 1 177 ? 6.184 6.112 -9.887 1.00 76.62 177 LEU A CA 1
ATOM 1365 C C . LEU A 1 177 ? 5.278 6.663 -10.999 1.00 76.62 177 LEU A C 1
ATOM 1367 O O . LEU A 1 177 ? 4.899 5.911 -11.903 1.00 76.62 177 LEU A O 1
ATOM 1371 N N . ALA A 1 178 ? 4.924 7.951 -10.946 1.00 66.56 178 ALA A N 1
ATOM 1372 C CA . ALA A 1 178 ? 4.145 8.604 -11.993 1.00 66.56 178 ALA A CA 1
ATOM 1373 C C . ALA A 1 178 ? 4.944 8.648 -13.310 1.00 66.56 178 ALA A C 1
ATOM 1375 O O . ALA A 1 178 ? 6.174 8.757 -13.302 1.00 66.56 178 ALA A O 1
ATOM 1376 N N . GLY A 1 179 ? 4.259 8.516 -14.452 1.00 55.38 179 GLY A N 1
ATOM 1377 C CA . GLY A 1 179 ? 4.856 8.816 -15.760 1.00 55.38 179 GLY A CA 1
ATOM 1378 C C . GLY A 1 179 ? 5.347 10.269 -15.812 1.00 55.38 179 GLY A C 1
ATOM 1379 O O . GLY A 1 179 ? 4.998 11.046 -14.914 1.00 55.38 179 GLY A O 1
ATOM 1380 N N . PRO A 1 180 ? 6.175 10.653 -16.802 1.00 42.72 180 PRO A N 1
ATOM 1381 C CA . PRO A 1 180 ? 6.538 12.054 -16.978 1.00 42.72 180 PRO A CA 1
ATOM 1382 C C . PRO A 1 180 ? 5.243 12.870 -17.010 1.00 42.72 180 PRO A C 1
ATOM 1384 O O . PRO A 1 180 ? 4.383 12.649 -17.856 1.00 42.72 180 PRO A O 1
ATOM 1387 N N . ALA A 1 181 ? 5.068 13.719 -15.998 1.00 38.16 181 ALA A N 1
ATOM 1388 C CA . ALA A 1 181 ? 3.912 14.584 -15.896 1.00 38.16 181 ALA A CA 1
ATOM 1389 C C . ALA A 1 181 ? 3.933 15.510 -17.110 1.00 38.16 181 ALA A C 1
ATOM 1391 O O . ALA A 1 181 ? 4.862 16.309 -17.249 1.00 38.16 181 ALA A O 1
ATOM 1392 N N . ASP A 1 182 ? 2.928 15.339 -17.962 1.00 35.50 182 ASP A N 1
ATOM 1393 C CA . ASP A 1 182 ? 2.451 16.335 -18.908 1.00 35.50 182 ASP A CA 1
ATOM 1394 C C . ASP A 1 182 ? 2.374 17.675 -18.156 1.00 35.50 182 ASP A C 1
ATOM 1396 O O . ASP A 1 182 ? 1.703 17.783 -17.121 1.00 35.50 182 ASP A O 1
ATOM 1400 N N . ARG A 1 183 ? 3.195 18.632 -18.583 1.00 33.31 183 ARG A N 1
ATOM 1401 C CA . ARG A 1 183 ? 3.227 20.009 -18.088 1.00 33.31 183 ARG A CA 1
ATOM 1402 C C . ARG A 1 183 ? 2.821 20.918 -19.224 1.00 33.31 183 ARG A C 1
ATOM 1404 O O . ARG A 1 183 ? 3.409 20.741 -20.313 1.00 33.31 183 ARG A O 1
#

Solvent-accessible surface area (backbone atoms only — not comparable to full-atom values): 11174 Å² total; per-residue (Å²): 92,80,92,76,50,61,92,68,50,91,76,36,69,59,35,65,72,55,45,61,73,46,53,62,74,36,59,51,74,49,79,44,66,55,35,80,86,32,76,48,74,50,75,52,68,37,37,66,89,59,80,58,72,82,47,74,68,52,52,55,50,50,60,70,47,38,68,60,54,52,51,50,50,37,65,76,44,48,83,55,69,44,78,73,82,76,75,74,73,92,85,76,86,89,82,95,63,94,79,82,59,55,69,38,57,42,30,31,51,40,34,32,73,75,66,73,33,85,58,51,74,69,42,20,49,51,48,52,41,48,75,72,67,49,49,58,64,56,47,9,64,77,68,75,46,51,49,68,58,41,53,51,47,50,53,53,47,29,63,66,67,75,41,94,49,80,65,59,51,48,73,75,47,53,73,29,68,55,69,88,75,89,124

Foldseek 3Di:
DVVPDDPPNCPDPCCVPPVVVVQFDEWDWAWDDLDVPDIDIDIDTDGVVNVDYQDPVNVVVCVVCNVVVRVCVSVVCNPDDDPPPCPDDPDDDDDDDPPPDPLLVLLQVLCCVPVVFHDDSVLSLLLVCLLVVDDLVRSCVVVVHDSVVSVVSVVVNCVRNVHDDSNVSCVVRVVSSDDPDDD

Radius of gyration: 20.26 Å; Cα contacts (8 Å, |Δi|>4): 170; chains: 1; bounding box: 51×36×53 Å

pLDDT: mean 71.29, std 17.69, range [32.31, 93.19]

Mean predicted aligned error: 16.69 Å

Sequence (183 aa):
MQDIAPDHFTRGEYFLTYYVGTTRTDEIAYLVAPAAGVSVTLCLGRDASSARRFSVRNLAQASRIAPICLSLMRRHWAALRAERDTNPRPGAGPAPEPDSAPIPERLRRNVGARLAIDLTPRQADVAVLILKGHSTASIALRLALSPQTIKVFRKQLYHRCTISSQAELFSPLLPMLAGPADR

Nearest PDB structures (foldseek):
  1je8-assembly2_E  TM=9.361E-01  e=1.032E-02  Escherichia coli
  1zlj-assembly2_C  TM=9.462E-01  e=7.129E-02  Mycobacterium tuberculosis
  1p4w-assembly1_A  TM=6.884E-01  e=1.093E-02  Erwinia amylovora
  5hev-assembly1_A  TM=8.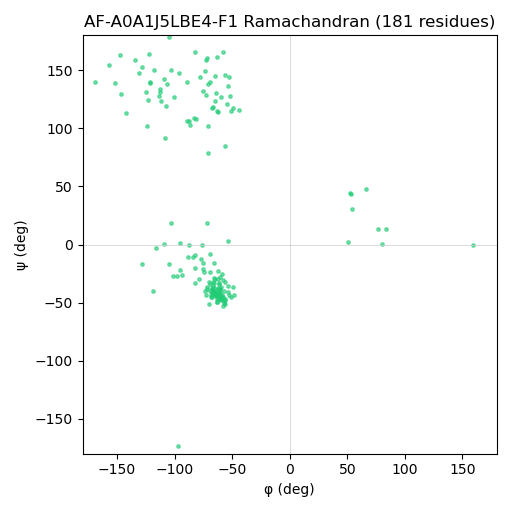124E-01  e=3.604E-02  Enterococcus faecium SD3B-2
  3qp6-assembly1_A-2  TM=3.988E-01  e=1.929E-02  Chromobacterium violaceum